Protein AF-A0A9J5W6Y4-F1 (afdb_monomer_lite)

Secondary structure (DSSP, 8-state):
-HHHHHHHHH--S-EEEEEES--HHHHHHHHHHHHHTTSS-SS-GGG--EEEEEE-TTS-GGGSTHHHHHTTPPP-GGG--TTHHHHHHHHHTTS---SS-----------GGG-TTSHHHHHHHTT-SEE--B-HHHHHTT-SS-B-TTT-EEGGGSHHHHHHHTTS----TTHHHHHHHHHHHHTTTTTTS-TT-------SEEEEE-SS-EEEE-TTPPPEEEEEEEEEEEEEETTEEEEEEEEEEEEEEETTEEEEEES-EEETTS--HHHHHHHHHHHHHHHHH--SHHHHHHHHHTT-

Structure (mmCIF, N/CA/C/O backbone):
data_AF-A0A9J5W6Y4-F1
#
_entry.id   AF-A0A9J5W6Y4-F1
#
loop_
_atom_site.group_PDB
_atom_site.id
_atom_site.type_symbol
_atom_site.label_atom_id
_atom_site.label_alt_id
_atom_site.label_comp_id
_atom_site.label_asym_id
_atom_site.label_entity_id
_atom_site.label_seq_id
_atom_site.pdbx_PDB_ins_code
_atom_site.Cartn_x
_atom_site.Cartn_y
_atom_site.Cartn_z
_atom_site.occupancy
_atom_site.B_iso_or_equiv
_atom_site.auth_seq_id
_atom_site.auth_comp_id
_atom_site.auth_asym_id
_atom_site.auth_atom_id
_atom_site.pdbx_PDB_model_num
ATOM 1 N N . MET A 1 1 ? -4.297 -2.097 -4.780 1.00 51.00 1 MET A N 1
ATOM 2 C CA . MET A 1 1 ? -5.223 -1.255 -5.574 1.00 51.00 1 MET A CA 1
ATOM 3 C C . MET A 1 1 ? -5.698 -0.013 -4.836 1.00 51.00 1 MET A C 1
ATOM 5 O O . MET A 1 1 ? -5.737 1.055 -5.437 1.00 51.00 1 MET A O 1
ATOM 9 N N . GLU A 1 2 ? -5.986 -0.107 -3.536 1.00 58.25 2 GLU A N 1
ATOM 10 C CA . GLU A 1 2 ? -6.520 0.998 -2.725 1.00 58.25 2 GLU A CA 1
ATOM 11 C C . GLU A 1 2 ? -5.719 2.312 -2.819 1.00 58.25 2 GLU A C 1
ATOM 13 O O . GLU A 1 2 ? -6.293 3.381 -3.025 1.00 58.25 2 GLU A O 1
ATOM 18 N N . LEU A 1 3 ? -4.385 2.237 -2.760 1.00 62.34 3 LEU A N 1
ATOM 19 C CA . LEU A 1 3 ? -3.524 3.418 -2.840 1.00 62.34 3 LEU A CA 1
ATOM 20 C C . LEU A 1 3 ? -3.623 4.131 -4.202 1.00 62.34 3 LEU A C 1
ATOM 22 O O . LEU A 1 3 ? -3.679 5.357 -4.253 1.00 62.34 3 LEU A O 1
ATOM 26 N N . ILE A 1 4 ? -3.705 3.370 -5.299 1.00 60.94 4 ILE A N 1
ATOM 27 C CA . ILE A 1 4 ? -3.854 3.921 -6.654 1.00 60.94 4 ILE A CA 1
ATOM 28 C C . ILE A 1 4 ? -5.206 4.620 -6.773 1.00 60.94 4 ILE A C 1
ATOM 30 O O . ILE A 1 4 ? -5.270 5.743 -7.256 1.00 60.94 4 ILE A O 1
ATOM 34 N N . ASN A 1 5 ? -6.275 4.001 -6.271 1.00 57.88 5 ASN A N 1
ATOM 35 C CA . ASN A 1 5 ? -7.611 4.587 -6.277 1.00 57.88 5 ASN A CA 1
ATOM 36 C C . ASN A 1 5 ? -7.662 5.909 -5.486 1.00 57.88 5 ASN A C 1
ATOM 38 O O . ASN A 1 5 ? -8.173 6.913 -5.984 1.00 57.88 5 ASN A O 1
ATOM 42 N N . ASN A 1 6 ? -7.079 5.935 -4.285 1.00 61.38 6 ASN A N 1
ATOM 43 C CA . ASN A 1 6 ? -7.071 7.119 -3.426 1.00 61.38 6 ASN A CA 1
ATOM 44 C C . ASN A 1 6 ? -6.219 8.253 -4.016 1.00 61.38 6 ASN A C 1
ATOM 46 O O . ASN A 1 6 ? -6.661 9.402 -4.043 1.00 61.38 6 ASN A O 1
ATOM 50 N N . ILE A 1 7 ? -5.031 7.942 -4.544 1.00 63.56 7 ILE A N 1
ATOM 51 C CA . ILE A 1 7 ? -4.124 8.947 -5.112 1.00 63.56 7 ILE A CA 1
ATOM 52 C C . ILE A 1 7 ? -4.628 9.439 -6.473 1.00 63.56 7 ILE A C 1
ATOM 54 O O . ILE A 1 7 ? -4.709 10.648 -6.680 1.00 63.56 7 ILE A O 1
ATOM 58 N N . ALA A 1 8 ? -5.026 8.544 -7.382 1.00 59.31 8 ALA A N 1
ATOM 59 C CA . ALA A 1 8 ? -5.461 8.915 -8.731 1.00 59.31 8 ALA A CA 1
ATOM 60 C C . ALA A 1 8 ? -6.784 9.701 -8.743 1.00 59.31 8 ALA A C 1
ATOM 62 O O . ALA A 1 8 ? -7.011 10.516 -9.639 1.00 59.31 8 ALA A O 1
ATOM 63 N N . LYS A 1 9 ? -7.661 9.491 -7.747 1.00 60.19 9 LYS A N 1
ATOM 64 C CA . LYS A 1 9 ? -8.892 10.284 -7.591 1.00 60.19 9 LYS A CA 1
ATOM 65 C C . LYS A 1 9 ? -8.650 11.626 -6.903 1.00 60.19 9 LYS A C 1
ATOM 67 O O . LYS A 1 9 ? -9.269 12.614 -7.295 1.00 60.19 9 LYS A O 1
ATOM 72 N N . ALA A 1 10 ? -7.775 11.680 -5.896 1.00 61.22 10 ALA A N 1
ATOM 73 C CA . ALA A 1 10 ? -7.540 12.899 -5.119 1.00 61.22 10 ALA A CA 1
ATOM 74 C C . ALA A 1 10 ? -6.560 13.875 -5.792 1.00 61.22 10 ALA A C 1
ATOM 76 O O . ALA A 1 10 ? -6.719 15.092 -5.673 1.00 61.22 10 ALA A O 1
ATOM 77 N N . HIS A 1 11 ? -5.558 13.368 -6.513 1.00 65.00 11 HIS A N 1
ATOM 78 C CA . HIS A 1 11 ? -4.524 14.189 -7.134 1.00 65.00 11 HIS A CA 1
ATOM 79 C C . HIS A 1 11 ? -4.811 14.447 -8.618 1.00 65.00 11 HIS A C 1
ATOM 81 O O . HIS A 1 11 ? -5.217 13.569 -9.370 1.00 65.00 11 HIS A O 1
ATOM 87 N N . ARG A 1 12 ? -4.558 15.684 -9.066 1.00 64.25 12 ARG A N 1
ATOM 88 C CA . ARG A 1 12 ? -4.726 16.116 -10.470 1.00 64.25 12 ARG A CA 1
ATOM 89 C C . ARG A 1 12 ? -3.562 15.708 -11.392 1.00 64.25 12 ARG A C 1
ATOM 91 O O . ARG A 1 12 ? -3.481 16.209 -12.508 1.00 64.25 12 ARG A O 1
ATOM 98 N N . GLY A 1 13 ? -2.647 14.865 -10.914 1.00 74.38 13 GLY A N 1
ATOM 99 C CA . GLY A 1 13 ? -1.475 14.418 -11.669 1.00 74.38 13 GLY A CA 1
ATOM 100 C C . GLY A 1 13 ? -1.785 13.282 -12.645 1.00 74.38 13 GLY A C 1
ATOM 101 O O . GLY A 1 13 ? -2.845 12.660 -12.583 1.00 74.38 13 GLY A O 1
ATOM 102 N N . LEU A 1 14 ? -0.829 13.005 -13.531 1.00 82.06 14 LEU A N 1
ATOM 103 C CA . LEU A 1 14 ? -0.805 11.782 -14.332 1.00 82.06 14 LEU A CA 1
ATOM 104 C C . LEU A 1 14 ? -0.128 10.668 -13.530 1.00 82.06 14 LEU A C 1
ATOM 106 O O . LEU A 1 14 ? 0.820 10.918 -12.789 1.00 82.06 14 LEU A O 1
ATOM 110 N N . SER A 1 15 ? -0.613 9.444 -13.692 1.00 84.06 15 SER A N 1
ATOM 111 C CA . SER A 1 15 ? -0.067 8.250 -13.051 1.00 84.06 15 SER A CA 1
ATOM 112 C C . SER A 1 15 ? 0.562 7.334 -14.096 1.00 84.06 15 SER A C 1
ATOM 114 O O . SER A 1 15 ? 0.041 7.185 -15.203 1.00 84.06 15 SER A O 1
ATOM 116 N N . VAL A 1 16 ? 1.670 6.692 -13.739 1.00 87.31 16 VAL A N 1
ATOM 117 C CA . VAL A 1 16 ? 2.285 5.627 -14.538 1.00 87.31 16 VAL A CA 1
ATOM 118 C C . VAL A 1 16 ? 2.380 4.391 -13.661 1.00 87.31 16 VAL A C 1
ATOM 120 O O . VAL A 1 16 ? 2.940 4.454 -12.569 1.00 87.31 16 VAL A O 1
ATOM 123 N N . PHE A 1 17 ? 1.834 3.276 -14.134 1.00 86.88 17 PHE A N 1
ATOM 124 C CA . PHE A 1 17 ? 1.960 1.981 -13.480 1.00 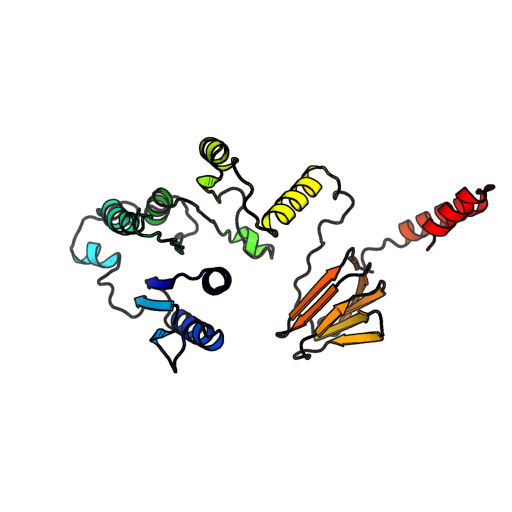86.88 17 PHE A CA 1
ATOM 125 C C . PHE A 1 17 ? 2.899 1.101 -14.299 1.00 86.88 17 PHE A C 1
ATOM 127 O O . PHE A 1 17 ? 2.599 0.764 -15.445 1.00 86.88 17 PHE A O 1
ATOM 134 N N . GLY A 1 18 ? 4.050 0.775 -13.718 1.00 85.19 18 GLY A N 1
ATOM 135 C CA . GLY A 1 18 ? 5.027 -0.136 -14.300 1.00 85.19 18 GLY A CA 1
ATOM 136 C C . GLY A 1 18 ? 4.943 -1.491 -13.615 1.00 85.19 18 GLY A C 1
ATOM 137 O O . GLY A 1 18 ? 5.273 -1.598 -12.439 1.00 85.19 18 GLY A O 1
ATOM 138 N N . GLU A 1 19 ? 4.527 -2.516 -14.345 1.00 82.81 19 GLU A N 1
ATOM 139 C CA . GLU A 1 19 ? 4.492 -3.888 -13.851 1.00 82.81 19 GLU A CA 1
ATOM 140 C C . GLU A 1 19 ? 5.723 -4.625 -14.371 1.00 82.81 19 GLU A C 1
ATOM 142 O O . GLU A 1 19 ? 5.881 -4.796 -15.581 1.00 82.81 19 GLU A O 1
ATOM 147 N N . VAL A 1 20 ? 6.616 -5.036 -13.474 1.00 83.38 20 VAL A N 1
ATOM 148 C CA . VAL A 1 20 ? 7.882 -5.670 -13.853 1.00 83.38 20 VAL A CA 1
ATOM 149 C C . VAL A 1 20 ? 7.961 -7.040 -13.214 1.00 83.38 20 VAL A C 1
ATOM 151 O O . VAL A 1 20 ? 8.265 -7.184 -12.038 1.00 83.38 20 VAL A O 1
ATOM 154 N N . GLY A 1 21 ? 7.745 -8.065 -14.024 1.00 78.38 21 GLY A N 1
ATOM 155 C CA . GLY A 1 21 ? 7.889 -9.443 -13.600 1.00 78.38 21 GLY A CA 1
ATOM 156 C C . GLY A 1 21 ? 6.728 -10.023 -12.825 1.00 78.38 21 GLY A C 1
ATOM 157 O O . GLY A 1 21 ? 6.935 -11.058 -12.203 1.00 78.38 21 GLY A O 1
ATOM 158 N N . GLU A 1 22 ? 5.545 -9.433 -12.940 1.00 84.12 22 GLU A N 1
ATOM 159 C CA . GLU A 1 22 ? 4.319 -9.942 -12.328 1.00 84.12 22 GLU A CA 1
ATOM 160 C C . GLU A 1 22 ? 3.512 -10.832 -13.291 1.00 84.12 22 GLU A C 1
ATOM 162 O O . GLU A 1 22 ? 3.933 -11.141 -14.417 1.00 84.12 22 GLU A O 1
ATOM 167 N N . ARG A 1 23 ? 2.365 -11.320 -12.802 1.00 85.38 23 ARG A N 1
ATOM 168 C CA . ARG A 1 23 ? 1.482 -12.224 -13.543 1.00 85.38 23 ARG A CA 1
ATOM 169 C C . ARG A 1 23 ? 0.610 -11.457 -14.531 1.00 85.38 23 ARG A C 1
ATOM 171 O O . ARG A 1 23 ? -0.168 -10.597 -14.142 1.00 85.38 23 ARG A O 1
ATOM 178 N N . THR A 1 24 ? 0.534 -11.959 -15.763 1.00 86.56 24 THR A N 1
ATOM 179 C CA . THR A 1 24 ? -0.303 -11.367 -16.825 1.00 86.56 24 THR A CA 1
ATOM 180 C C . THR A 1 24 ? -1.781 -11.272 -16.454 1.00 86.56 24 THR A C 1
ATOM 182 O O . THR A 1 24 ? -2.474 -10.358 -16.895 1.00 86.56 24 THR A O 1
ATOM 185 N N . ARG A 1 25 ? -2.271 -12.198 -15.620 1.00 88.88 25 ARG A N 1
ATOM 186 C CA . ARG A 1 25 ? -3.635 -12.139 -15.088 1.00 88.88 25 ARG A CA 1
ATOM 187 C C . ARG A 1 25 ? -3.845 -10.906 -14.204 1.00 88.88 25 ARG A C 1
ATOM 189 O O . ARG A 1 25 ? -4.847 -10.229 -14.372 1.00 88.88 25 ARG A O 1
ATOM 196 N N . GLU A 1 26 ? -2.904 -10.601 -13.314 1.00 83.50 26 GLU A N 1
ATOM 197 C CA . GLU A 1 26 ? -3.002 -9.460 -12.393 1.00 83.50 26 GLU A CA 1
ATOM 198 C C . GLU A 1 26 ? -2.970 -8.133 -13.161 1.00 83.50 26 GLU A C 1
ATOM 200 O O . GLU A 1 26 ? -3.808 -7.265 -12.911 1.00 83.50 26 GLU A O 1
ATOM 205 N N . GLY A 1 27 ? -2.108 -8.021 -14.178 1.00 84.44 27 GLY A N 1
ATOM 206 C CA . GLY A 1 27 ? -2.121 -6.879 -15.092 1.00 84.44 27 GLY A CA 1
ATOM 207 C C . GLY A 1 27 ? -3.454 -6.721 -15.832 1.00 84.44 27 GLY A C 1
ATOM 208 O O . GLY A 1 27 ? -3.992 -5.616 -15.919 1.00 84.44 27 GLY A O 1
ATOM 209 N N . ASN A 1 28 ? -4.051 -7.814 -16.317 1.00 86.69 28 ASN A N 1
ATOM 210 C CA . ASN A 1 28 ? -5.368 -7.757 -16.958 1.00 86.69 28 ASN A CA 1
ATOM 211 C C . ASN A 1 28 ? -6.482 -7.330 -15.987 1.00 86.69 28 ASN A C 1
ATOM 213 O O . ASN A 1 28 ? -7.317 -6.500 -16.352 1.00 86.69 28 ASN A O 1
ATOM 217 N N . ASP A 1 29 ? -6.493 -7.876 -14.772 1.00 85.69 29 ASP A N 1
ATOM 218 C CA . ASP A 1 29 ? -7.492 -7.552 -13.749 1.00 85.69 29 ASP A CA 1
ATOM 219 C C . ASP A 1 29 ? -7.415 -6.055 -13.389 1.00 85.69 29 ASP A C 1
ATOM 221 O O . ASP A 1 29 ? -8.429 -5.353 -13.412 1.00 85.69 29 ASP A O 1
ATOM 225 N N . LEU A 1 30 ? -6.196 -5.528 -13.214 1.00 83.94 30 LEU A N 1
ATOM 226 C CA . LEU A 1 30 ? -5.938 -4.099 -13.023 1.00 83.94 30 LEU A CA 1
ATOM 227 C C . LEU A 1 30 ? -6.471 -3.248 -14.182 1.00 83.94 30 LEU A C 1
ATOM 229 O O . LEU A 1 30 ? -7.095 -2.210 -13.965 1.00 83.94 30 LEU A O 1
ATOM 233 N N . TYR A 1 31 ? -6.220 -3.657 -15.427 1.00 85.69 31 TYR A N 1
ATOM 234 C CA . TYR A 1 31 ? -6.690 -2.915 -16.595 1.00 85.69 31 TYR A CA 1
ATOM 235 C C . TYR A 1 31 ? -8.221 -2.823 -16.642 1.00 85.69 31 TYR A C 1
ATOM 237 O O . TYR A 1 31 ? -8.767 -1.774 -16.998 1.00 85.69 31 TYR A O 1
ATOM 245 N N . MET A 1 32 ? -8.921 -3.902 -16.284 1.00 85.06 32 MET A N 1
ATOM 246 C CA . MET A 1 32 ? -10.384 -3.904 -16.235 1.00 85.06 32 MET A CA 1
ATOM 247 C C . MET A 1 32 ? -10.909 -3.000 -15.117 1.00 85.06 32 MET A C 1
ATOM 249 O O . MET A 1 32 ? -11.747 -2.143 -15.397 1.00 85.06 32 MET A O 1
ATOM 253 N N . GLU A 1 33 ? -10.344 -3.088 -13.912 1.00 79.50 33 GLU A N 1
ATOM 254 C CA . GLU A 1 33 ? -10.705 -2.226 -12.777 1.00 79.50 33 GLU A CA 1
ATOM 255 C C . GLU A 1 33 ? -10.497 -0.734 -13.102 1.00 79.50 33 GLU A C 1
ATOM 257 O O . GLU A 1 33 ? -11.339 0.121 -12.810 1.00 79.50 33 GLU A O 1
ATOM 262 N N . MET A 1 34 ? -9.399 -0.395 -13.783 1.00 81.94 34 MET A N 1
ATOM 263 C CA . MET A 1 34 ? -9.084 0.987 -14.168 1.00 81.94 34 MET A CA 1
ATOM 264 C C . MET A 1 34 ? -10.012 1.539 -15.256 1.00 81.94 34 MET A C 1
ATOM 266 O O . MET A 1 34 ? -10.235 2.751 -15.329 1.00 81.94 34 MET A O 1
ATOM 270 N N . LYS A 1 35 ? -10.588 0.669 -16.090 1.00 81.38 35 LYS A N 1
ATOM 271 C CA . LYS A 1 35 ? -11.645 1.065 -17.028 1.00 81.38 35 LYS A CA 1
ATOM 272 C C . LYS A 1 35 ? -12.979 1.269 -16.326 1.00 81.38 35 LYS A C 1
ATOM 274 O O . LYS A 1 35 ? -13.652 2.255 -16.600 1.00 81.38 35 LYS A O 1
ATOM 279 N N . GLU A 1 36 ? -13.367 0.347 -15.448 1.00 78.38 36 GLU A N 1
ATOM 280 C CA . GLU A 1 36 ? -14.632 0.430 -14.706 1.00 78.38 36 GLU A CA 1
ATOM 281 C C . GLU A 1 36 ? -14.670 1.659 -13.794 1.00 78.38 36 GLU A C 1
ATOM 283 O O . GLU A 1 36 ? -15.690 2.334 -13.683 1.00 78.38 36 GLU A O 1
ATOM 288 N N . SER A 1 37 ? -13.525 2.015 -13.210 1.00 72.69 37 SER A N 1
ATOM 289 C CA . SER A 1 37 ? -13.360 3.227 -12.403 1.00 72.69 37 SER A CA 1
ATOM 290 C C . SER A 1 37 ? -13.185 4.518 -13.218 1.00 72.69 37 SER A C 1
ATOM 292 O O . SER A 1 37 ? -13.034 5.587 -12.622 1.00 72.69 37 SER A O 1
ATOM 294 N N . VAL A 1 38 ? -13.224 4.444 -14.558 1.00 75.69 38 VAL A N 1
ATOM 295 C CA . VAL A 1 38 ? -13.097 5.580 -15.497 1.00 75.69 38 VAL A CA 1
ATOM 296 C C . VAL A 1 38 ? -11.753 6.321 -15.370 1.00 75.69 38 VAL A C 1
ATOM 298 O O . VAL A 1 38 ? -11.585 7.450 -15.825 1.00 75.69 38 VAL A O 1
ATOM 301 N N . VAL A 1 39 ? -10.740 5.681 -14.780 1.00 77.62 39 VAL A N 1
ATOM 302 C CA . VAL A 1 39 ? -9.366 6.208 -14.752 1.00 77.62 39 VAL A CA 1
ATOM 303 C C . VAL A 1 39 ? -8.735 6.113 -16.148 1.00 77.62 39 VAL A C 1
ATOM 305 O O . VAL A 1 39 ? -7.984 7.005 -16.561 1.00 77.62 39 VAL A O 1
ATOM 308 N N . ILE A 1 40 ? -9.082 5.055 -16.890 1.00 81.75 40 ILE A N 1
ATOM 309 C CA . ILE A 1 40 ? -8.774 4.874 -18.312 1.00 81.75 40 ILE A CA 1
ATOM 310 C C . ILE A 1 40 ? -10.062 5.068 -19.116 1.00 81.75 40 ILE A C 1
ATOM 312 O O . ILE A 1 40 ? -10.960 4.225 -19.084 1.00 81.75 40 ILE A O 1
ATOM 316 N N . ASN A 1 41 ? -10.132 6.159 -19.878 1.00 82.88 41 ASN A N 1
ATOM 317 C CA . ASN A 1 41 ? -11.259 6.460 -20.754 1.00 82.88 41 ASN A CA 1
ATOM 318 C C . ASN A 1 41 ? -10.978 5.925 -22.171 1.00 82.88 41 ASN A C 1
ATOM 320 O O . ASN A 1 41 ? -10.101 6.417 -22.881 1.00 82.88 41 ASN A O 1
ATOM 324 N N . LYS A 1 42 ? -11.729 4.895 -22.586 1.00 79.38 42 LYS A N 1
ATOM 325 C CA . LYS A 1 42 ? -11.598 4.281 -23.919 1.00 79.38 42 LYS A CA 1
ATOM 326 C C . LYS A 1 42 ? -12.152 5.141 -25.050 1.00 79.38 42 LYS A C 1
ATOM 328 O O . LYS A 1 42 ? -11.682 5.013 -26.176 1.00 79.38 42 LYS A O 1
ATOM 333 N N . GLU A 1 43 ? -13.156 5.960 -24.763 1.00 82.38 43 GLU A N 1
ATOM 334 C CA . GLU A 1 43 ? -13.802 6.819 -25.756 1.00 82.38 43 GLU A CA 1
ATOM 335 C C . GLU A 1 43 ? -12.957 8.069 -26.016 1.00 82.38 43 GLU A C 1
ATOM 337 O O . GLU A 1 43 ? -12.850 8.517 -27.156 1.00 82.38 43 GLU A O 1
ATOM 342 N N . ASN A 1 44 ? -12.284 8.575 -24.977 1.00 84.38 44 ASN A N 1
ATOM 343 C CA . ASN A 1 44 ? -11.336 9.676 -25.082 1.00 84.38 44 ASN A CA 1
ATOM 344 C C . ASN A 1 44 ? -10.019 9.370 -24.352 1.00 84.38 44 ASN A C 1
ATOM 346 O O . ASN A 1 44 ? -9.851 9.657 -23.166 1.00 84.38 44 ASN A O 1
ATOM 350 N N . ILE A 1 45 ? -9.044 8.832 -25.089 1.00 82.12 45 ILE A N 1
ATOM 351 C CA . ILE A 1 45 ? -7.728 8.469 -24.539 1.00 82.12 45 ILE A CA 1
ATOM 352 C C . ILE A 1 45 ? -7.006 9.692 -23.951 1.00 82.12 45 ILE A C 1
ATOM 354 O O . ILE A 1 45 ? -6.297 9.551 -22.959 1.00 82.12 45 ILE A O 1
ATOM 358 N N . ALA A 1 46 ? -7.219 10.894 -24.499 1.00 81.19 46 ALA A N 1
ATOM 359 C CA . ALA A 1 46 ? -6.568 12.117 -24.021 1.00 81.19 46 ALA A CA 1
ATOM 360 C C . ALA A 1 46 ? -7.013 12.535 -22.608 1.00 81.19 46 ALA A C 1
ATOM 362 O O . ALA A 1 46 ? -6.300 13.275 -21.934 1.00 81.19 46 ALA A O 1
ATOM 363 N N . GLU A 1 47 ? -8.168 12.053 -22.147 1.00 82.88 47 GLU A N 1
ATOM 364 C CA . GLU A 1 47 ? -8.663 12.282 -20.785 1.00 82.88 47 GLU A CA 1
ATOM 365 C C . GLU A 1 47 ? -8.207 11.208 -19.790 1.00 82.88 47 GLU A C 1
ATOM 367 O O . GLU A 1 47 ? -8.445 11.339 -18.587 1.00 82.88 47 GLU A O 1
ATOM 372 N N . SER A 1 48 ? -7.544 10.150 -20.266 1.00 83.25 48 SER A N 1
ATOM 373 C CA . SER A 1 48 ? -7.028 9.095 -19.395 1.00 83.25 48 SER A CA 1
ATOM 374 C C . SER A 1 48 ? -5.908 9.631 -18.512 1.00 83.25 48 SER A C 1
ATOM 376 O O . SER A 1 48 ? -4.987 10.302 -18.975 1.00 83.25 48 SER A O 1
ATOM 378 N N . LYS A 1 49 ? -5.963 9.295 -17.222 1.00 81.69 49 LYS A N 1
ATOM 379 C CA . LYS A 1 49 ? -4.989 9.775 -16.227 1.00 81.69 49 LYS A CA 1
ATOM 380 C C . LYS A 1 49 ? -3.893 8.765 -15.907 1.00 81.69 49 LYS A C 1
ATOM 382 O O . LYS A 1 49 ? -3.027 9.056 -15.086 1.00 81.69 49 LYS A O 1
ATOM 387 N N . LEU A 1 50 ? -3.939 7.587 -16.524 1.00 83.06 50 LEU A N 1
ATOM 388 C CA . LEU A 1 50 ? -3.062 6.464 -16.222 1.00 83.06 50 LEU A CA 1
ATOM 389 C C . LEU A 1 50 ? -2.430 5.906 -17.496 1.00 83.06 50 LEU A C 1
ATOM 391 O O . LEU A 1 50 ? -3.135 5.577 -18.449 1.00 83.06 50 LEU A O 1
ATOM 395 N N . ALA A 1 51 ? -1.110 5.745 -17.474 1.00 86.00 51 ALA A N 1
ATOM 396 C CA . ALA A 1 51 ? -0.373 4.940 -18.440 1.00 86.00 51 ALA A CA 1
ATOM 397 C C . ALA A 1 51 ? 0.054 3.616 -17.792 1.00 86.00 51 ALA A C 1
ATOM 399 O O . ALA A 1 51 ? 0.570 3.609 -16.674 1.00 86.00 51 ALA A O 1
ATOM 400 N N . LEU A 1 52 ? -0.148 2.505 -18.499 1.00 87.50 52 LEU A N 1
ATOM 401 C CA . LEU A 1 52 ? 0.231 1.161 -18.059 1.00 87.50 52 LEU A CA 1
ATOM 402 C C . LEU A 1 52 ? 1.423 0.682 -18.893 1.00 87.50 52 LEU A C 1
ATOM 404 O O . LEU A 1 52 ? 1.369 0.716 -20.123 1.00 87.50 52 LEU A O 1
ATOM 408 N N . VAL A 1 53 ? 2.488 0.243 -18.230 1.00 88.62 53 VAL A N 1
ATOM 409 C CA . VAL A 1 53 ? 3.686 -0.327 -18.854 1.00 88.62 53 VAL A CA 1
ATOM 410 C C . VAL A 1 53 ? 3.884 -1.723 -18.281 1.00 88.62 53 VAL A C 1
ATOM 412 O O . VAL A 1 53 ? 4.175 -1.871 -17.098 1.00 88.62 53 VAL A O 1
ATOM 415 N N . TYR A 1 54 ? 3.711 -2.745 -19.115 1.00 86.00 54 TYR A N 1
ATOM 416 C CA . TYR A 1 54 ? 3.791 -4.143 -18.705 1.00 86.00 54 TYR A CA 1
ATOM 417 C C . TYR A 1 54 ? 5.089 -4.784 -19.196 1.00 86.00 54 TYR A C 1
ATOM 419 O O . TYR A 1 54 ? 5.418 -4.673 -20.372 1.00 86.00 54 TYR A O 1
ATOM 427 N N . GLY A 1 55 ? 5.800 -5.442 -18.282 1.00 83.38 55 GLY A N 1
ATOM 428 C CA . GLY A 1 55 ? 6.937 -6.322 -18.537 1.00 83.38 55 GLY A CA 1
ATOM 429 C C . GLY A 1 55 ? 6.706 -7.655 -17.832 1.00 83.38 55 GLY A C 1
ATOM 430 O O . GLY A 1 55 ? 7.147 -7.864 -16.703 1.00 83.38 55 GLY A O 1
ATOM 431 N N . GLN A 1 56 ? 5.944 -8.541 -18.460 1.00 82.25 56 GLN A N 1
ATOM 432 C CA . GLN A 1 56 ? 5.294 -9.682 -17.804 1.00 82.25 56 GLN A CA 1
ATOM 433 C C . GLN A 1 56 ? 6.227 -10.887 -17.594 1.00 82.25 56 GLN A C 1
ATOM 435 O O . GLN A 1 56 ? 7.277 -11.001 -18.227 1.00 82.25 56 GLN A O 1
ATOM 440 N N . MET A 1 57 ? 5.874 -11.821 -16.696 1.00 81.25 57 MET A N 1
ATOM 441 C CA . MET A 1 57 ? 6.656 -13.058 -16.465 1.00 81.25 57 MET A CA 1
ATOM 442 C C . MET A 1 57 ? 6.899 -13.902 -17.728 1.00 81.25 57 MET A C 1
ATOM 444 O O . MET A 1 57 ? 7.892 -14.620 -17.792 1.00 81.25 57 MET A O 1
ATOM 448 N N . ASN A 1 58 ? 6.007 -13.835 -18.718 1.00 81.94 58 ASN A N 1
ATOM 449 C CA . ASN A 1 58 ? 6.130 -14.562 -19.984 1.00 81.94 58 ASN A CA 1
ATOM 450 C C . ASN A 1 58 ? 7.082 -13.892 -20.994 1.00 81.94 58 ASN A C 1
ATOM 452 O O . ASN A 1 58 ? 7.351 -14.474 -22.045 1.00 81.94 58 ASN A O 1
ATOM 456 N N . GLU A 1 59 ? 7.587 -12.692 -20.704 1.00 79.31 59 GLU A N 1
ATOM 457 C CA . GLU A 1 59 ? 8.571 -12.014 -21.544 1.00 79.31 59 GLU A CA 1
ATOM 458 C C . GLU A 1 59 ? 9.988 -12.545 -21.280 1.00 79.31 59 GLU A C 1
ATOM 460 O O . GLU A 1 59 ? 10.341 -12.843 -20.132 1.00 79.31 59 GLU A O 1
ATOM 465 N N . PRO A 1 60 ? 10.831 -12.654 -22.327 1.00 68.50 60 PRO A N 1
ATOM 466 C CA . PRO A 1 60 ? 12.181 -13.180 -22.191 1.00 68.50 60 PRO A CA 1
ATOM 467 C C . PRO A 1 60 ? 12.988 -12.358 -21.187 1.00 68.50 60 PRO A C 1
ATOM 469 O O . PRO A 1 60 ? 12.874 -11.133 -21.110 1.00 68.50 60 PRO A O 1
ATOM 472 N N . SER A 1 61 ? 13.858 -13.034 -20.440 1.00 61.50 61 SER A N 1
ATOM 473 C CA . SER A 1 61 ? 14.582 -12.493 -19.289 1.00 61.50 61 SER A CA 1
ATOM 474 C C . SER A 1 61 ? 15.625 -11.416 -19.610 1.00 61.50 61 SER A C 1
ATOM 476 O O . SER A 1 61 ? 16.439 -11.098 -18.752 1.00 61.50 61 SER A O 1
ATOM 478 N N . GLY A 1 62 ? 15.575 -10.779 -20.787 1.00 53.47 62 GLY A N 1
ATOM 479 C CA . GLY A 1 62 ? 16.490 -9.724 -21.241 1.00 53.47 62 GLY A CA 1
ATOM 480 C C . GLY A 1 62 ? 16.626 -8.518 -20.297 1.00 53.47 62 GLY A C 1
ATOM 481 O O . GLY A 1 62 ? 17.608 -7.787 -20.390 1.00 53.47 62 GLY A O 1
ATOM 482 N N . ALA A 1 63 ? 15.700 -8.339 -19.351 1.00 53.44 63 ALA A N 1
ATOM 483 C CA . ALA A 1 63 ? 15.758 -7.323 -18.295 1.00 53.44 63 ALA A CA 1
ATOM 484 C C . ALA A 1 63 ? 16.097 -7.879 -16.895 1.00 53.44 63 ALA A C 1
ATOM 486 O O . ALA A 1 63 ? 16.229 -7.119 -15.936 1.00 53.44 63 ALA A O 1
ATOM 487 N N . ARG A 1 64 ? 16.222 -9.201 -16.750 1.00 61.38 64 ARG A N 1
ATOM 488 C CA . ARG A 1 64 ? 16.247 -9.890 -15.459 1.00 61.38 64 ARG A CA 1
ATOM 489 C C . ARG A 1 64 ? 17.646 -10.357 -15.089 1.00 61.38 64 ARG A C 1
ATOM 491 O O . ARG A 1 64 ? 18.575 -10.424 -15.894 1.00 61.38 64 ARG A O 1
ATOM 498 N N . PHE A 1 65 ? 17.744 -10.696 -13.814 1.00 61.72 65 PHE A N 1
ATOM 499 C CA . PHE A 1 65 ? 18.874 -11.297 -13.127 1.00 61.72 65 PHE A CA 1
ATOM 500 C C . PHE A 1 65 ? 19.723 -12.271 -13.977 1.00 61.72 65 PHE A C 1
ATOM 502 O O . PHE A 1 65 ? 20.956 -12.233 -13.977 1.00 61.72 65 PHE A O 1
ATOM 509 N N . GLU A 1 66 ? 19.034 -13.082 -14.771 1.00 65.25 66 GLU A N 1
ATOM 510 C CA . GLU A 1 66 ? 19.554 -14.174 -15.592 1.00 65.25 66 GLU A CA 1
ATOM 511 C C . GLU A 1 66 ? 20.551 -13.739 -16.676 1.00 65.25 66 GLU A C 1
ATOM 513 O O . GLU A 1 66 ? 21.471 -14.492 -16.996 1.00 65.25 66 GLU A O 1
ATOM 518 N N . VAL A 1 67 ? 20.461 -12.506 -17.193 1.00 76.25 67 VAL A N 1
ATOM 519 C CA . VAL A 1 67 ? 21.386 -12.020 -18.236 1.00 76.25 67 VAL A CA 1
ATOM 520 C C . VAL A 1 67 ? 22.827 -11.986 -17.731 1.00 76.25 67 VAL A C 1
ATOM 522 O O . VAL A 1 67 ? 23.757 -12.285 -18.474 1.00 76.25 67 VAL A O 1
ATOM 525 N N . SER A 1 68 ? 23.040 -11.648 -16.456 1.00 76.69 68 SER A N 1
ATOM 526 C CA . SER A 1 68 ? 24.391 -11.601 -15.888 1.00 76.69 68 SER A CA 1
ATOM 527 C C . SER A 1 68 ? 25.042 -12.985 -15.852 1.00 76.69 68 SER A C 1
ATOM 529 O O . SER A 1 68 ? 26.236 -13.099 -16.129 1.00 76.69 68 SER A O 1
ATOM 531 N N . ALA A 1 69 ? 24.257 -14.019 -15.540 1.00 77.25 69 ALA A N 1
ATOM 532 C CA . ALA A 1 69 ? 24.718 -15.402 -15.523 1.00 77.25 69 ALA A CA 1
ATOM 533 C C . ALA A 1 69 ? 25.014 -15.907 -16.944 1.00 77.25 69 ALA A C 1
ATOM 535 O O . ALA A 1 69 ? 26.068 -16.495 -17.176 1.00 77.25 69 ALA A O 1
ATOM 536 N N . LEU A 1 70 ? 24.144 -15.599 -17.914 1.00 80.25 70 LEU A N 1
ATOM 537 C CA . LEU A 1 70 ? 24.349 -15.954 -19.326 1.00 80.25 70 LEU A CA 1
ATOM 538 C C . LEU A 1 70 ? 25.592 -15.291 -19.936 1.00 80.25 70 LEU A C 1
ATOM 540 O O . LEU A 1 70 ? 26.269 -15.888 -20.767 1.00 80.25 70 LEU A O 1
ATOM 544 N N . LEU A 1 71 ? 25.925 -14.074 -19.498 1.00 82.38 71 LEU A N 1
ATOM 545 C CA . LEU A 1 71 ? 27.140 -13.362 -19.907 1.00 82.38 71 LEU A CA 1
ATOM 546 C C . LEU A 1 71 ? 28.418 -13.879 -19.220 1.00 82.38 71 LEU A C 1
ATOM 548 O O . LEU A 1 71 ? 29.482 -13.291 -19.409 1.00 82.38 71 LEU A O 1
ATOM 552 N N . GLY A 1 72 ? 28.331 -14.933 -18.401 1.00 81.62 72 GLY A N 1
ATOM 553 C CA . GLY A 1 72 ? 29.481 -15.530 -17.720 1.00 81.62 72 GLY A CA 1
ATOM 554 C C . GLY A 1 72 ? 30.109 -14.628 -16.656 1.00 81.62 72 GLY A C 1
ATOM 555 O O . GLY A 1 72 ? 31.287 -14.783 -16.332 1.00 81.62 72 GLY A O 1
ATOM 556 N N . ARG A 1 73 ? 29.360 -13.654 -16.119 1.00 82.56 73 ARG A N 1
ATOM 557 C CA . ARG A 1 73 ? 29.865 -12.796 -15.040 1.00 82.56 73 ARG A CA 1
ATOM 558 C C . ARG A 1 73 ? 29.923 -13.590 -13.742 1.00 82.56 73 ARG A C 1
ATOM 560 O O . ARG A 1 73 ? 28.988 -14.317 -13.417 1.00 82.56 73 ARG A O 1
ATOM 567 N N . ILE A 1 74 ? 30.995 -13.391 -12.979 1.00 85.56 74 ILE A N 1
ATOM 568 C CA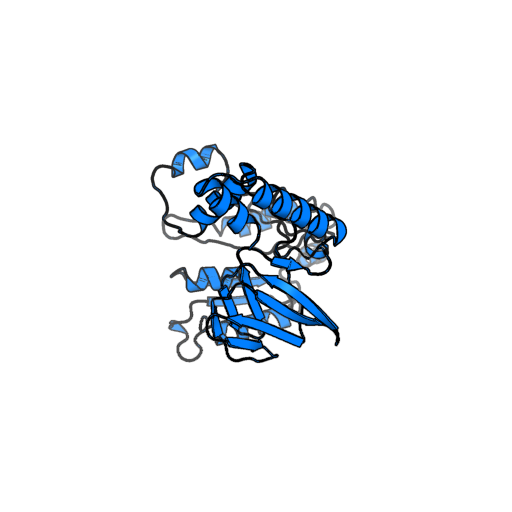 . ILE A 1 74 ? 31.147 -13.997 -11.654 1.00 85.56 74 ILE A CA 1
ATOM 569 C C . ILE A 1 74 ? 29.999 -13.497 -10.759 1.00 85.56 74 ILE A C 1
ATOM 571 O O . ILE A 1 74 ? 29.822 -12.277 -10.649 1.00 85.56 74 ILE A O 1
ATOM 575 N N . PRO A 1 75 ? 29.205 -14.400 -10.157 1.00 81.94 75 PRO A N 1
ATOM 576 C CA . PRO A 1 75 ? 28.114 -14.009 -9.280 1.00 81.94 75 PRO A CA 1
ATOM 577 C C . PRO A 1 75 ? 28.646 -13.397 -7.979 1.00 81.94 75 PRO A C 1
ATOM 579 O O . PRO A 1 75 ? 29.715 -13.746 -7.480 1.00 81.94 75 PRO A O 1
ATOM 582 N N . PHE A 1 76 ? 27.867 -12.473 -7.436 1.00 79.00 76 PHE A N 1
ATOM 583 C CA . PHE A 1 76 ? 28.027 -11.867 -6.123 1.00 79.00 76 PHE A CA 1
ATOM 584 C C . PHE A 1 76 ? 27.211 -12.648 -5.069 1.00 79.00 76 PHE A C 1
ATOM 586 O O . PHE A 1 76 ? 26.675 -13.720 -5.358 1.00 79.00 76 PHE A O 1
ATOM 593 N N . ALA A 1 77 ? 27.135 -12.132 -3.837 1.00 76.88 77 ALA A N 1
ATOM 594 C CA . ALA A 1 77 ? 26.403 -12.716 -2.712 1.00 76.88 77 ALA A CA 1
ATOM 595 C C . ALA A 1 77 ? 25.025 -13.267 -3.118 1.00 76.88 77 ALA A C 1
ATOM 597 O O . ALA A 1 77 ? 24.309 -12.635 -3.892 1.00 76.88 77 ALA A O 1
ATOM 598 N N . VAL A 1 78 ? 24.682 -14.455 -2.605 1.00 80.06 78 VAL A N 1
ATOM 599 C CA . VAL A 1 78 ? 23.397 -15.153 -2.845 1.00 80.06 78 VAL A CA 1
ATOM 600 C C . VAL A 1 78 ? 23.115 -15.412 -4.339 1.00 80.06 78 VAL A C 1
ATOM 602 O O . VAL A 1 78 ? 21.999 -15.692 -4.756 1.00 80.06 78 VAL A O 1
ATOM 605 N N . GLY A 1 79 ? 24.157 -15.361 -5.174 1.00 80.94 79 GLY A N 1
ATOM 606 C CA . GLY A 1 79 ? 24.052 -15.586 -6.606 1.00 80.94 79 GLY A CA 1
ATOM 607 C C . GLY A 1 79 ? 23.725 -14.334 -7.405 1.00 80.94 79 GLY A C 1
ATOM 608 O O . GLY A 1 79 ? 23.562 -14.491 -8.607 1.00 80.94 79 GLY A O 1
ATOM 609 N N . TYR A 1 80 ? 23.669 -13.136 -6.790 1.00 84.38 80 TYR A N 1
ATOM 610 C CA . TYR A 1 80 ? 23.306 -11.878 -7.453 1.00 84.38 80 TYR A CA 1
ATOM 611 C C . TYR A 1 80 ? 24.344 -11.385 -8.490 1.00 84.38 80 TYR A C 1
ATOM 613 O O . TYR A 1 80 ? 25.458 -11.880 -8.591 1.00 84.38 80 TYR A O 1
ATOM 621 N N . GLN A 1 81 ? 23.997 -10.387 -9.306 1.00 83.44 81 GLN A N 1
ATOM 622 C CA . GLN A 1 81 ? 24.858 -9.823 -10.337 1.00 83.44 81 GLN A CA 1
ATOM 623 C C . GLN A 1 81 ? 25.831 -8.865 -9.646 1.00 83.44 81 GLN A C 1
ATOM 625 O O . GLN A 1 81 ? 25.402 -8.091 -8.787 1.00 83.44 81 GLN A O 1
ATOM 630 N N . PRO A 1 82 ? 27.110 -8.818 -10.045 1.00 84.62 82 PRO A N 1
ATOM 631 C CA . PRO A 1 82 ? 28.084 -7.935 -9.401 1.00 84.62 82 PRO A CA 1
ATOM 632 C C . PRO A 1 82 ? 27.733 -6.450 -9.576 1.00 84.62 82 PRO A C 1
ATOM 634 O O . PRO A 1 82 ? 28.132 -5.610 -8.781 1.00 84.62 82 PRO A O 1
ATOM 637 N N . THR A 1 83 ? 26.936 -6.116 -10.596 1.00 86.38 83 THR A N 1
ATOM 638 C CA . THR A 1 83 ? 26.482 -4.748 -10.886 1.00 86.38 83 THR A CA 1
ATOM 639 C C . THR A 1 83 ? 25.128 -4.401 -10.256 1.00 86.38 83 THR A C 1
ATOM 641 O O . THR A 1 83 ? 24.484 -3.463 -10.721 1.00 86.38 83 THR A O 1
ATOM 644 N N . LEU A 1 84 ? 24.642 -5.170 -9.271 1.00 85.44 84 LEU A N 1
ATOM 645 C CA . LEU A 1 84 ? 23.303 -4.996 -8.689 1.00 85.44 84 LEU A CA 1
ATOM 646 C C . LEU A 1 84 ? 23.122 -3.585 -8.120 1.00 85.44 84 LEU A C 1
ATOM 648 O O . LEU A 1 84 ? 22.214 -2.876 -8.543 1.00 85.44 84 LEU A O 1
ATOM 652 N N . SER A 1 85 ? 24.032 -3.166 -7.239 1.00 86.69 85 SER A N 1
ATOM 653 C CA . SER A 1 85 ? 23.980 -1.854 -6.588 1.00 86.69 85 SER A CA 1
ATOM 654 C C . SER A 1 85 ? 24.034 -0.704 -7.596 1.00 86.69 85 SER A C 1
ATOM 656 O O . SER A 1 85 ? 23.160 0.156 -7.595 1.00 86.69 85 SER A O 1
ATOM 658 N N . THR A 1 86 ? 24.980 -0.727 -8.540 1.00 87.81 86 THR A N 1
ATOM 659 C CA . THR A 1 86 ? 25.114 0.343 -9.543 1.00 87.81 86 THR A CA 1
ATOM 660 C C . THR A 1 86 ? 23.894 0.451 -10.458 1.00 87.81 86 THR A C 1
ATOM 662 O O . THR A 1 86 ? 23.457 1.559 -10.770 1.00 87.81 86 THR A O 1
ATOM 665 N N . LYS A 1 87 ? 23.328 -0.682 -10.901 1.00 85.94 87 LYS A N 1
ATOM 666 C CA . LYS A 1 87 ? 22.124 -0.682 -11.746 1.00 85.94 87 LYS A CA 1
ATOM 667 C C . LYS A 1 87 ? 20.895 -0.207 -10.978 1.00 85.94 87 LYS A C 1
ATOM 669 O O . LYS A 1 87 ? 20.120 0.560 -11.539 1.00 85.94 87 LYS A O 1
ATOM 674 N N . MET A 1 88 ? 20.740 -0.644 -9.727 1.00 88.12 88 MET A N 1
ATOM 675 C CA . MET A 1 88 ? 19.647 -0.198 -8.865 1.00 88.12 88 MET A CA 1
ATOM 676 C C . MET A 1 88 ? 19.736 1.311 -8.631 1.00 88.12 88 MET A C 1
ATOM 678 O O . MET A 1 88 ? 18.782 2.020 -8.929 1.00 88.12 88 MET A O 1
ATOM 682 N N . GLY A 1 89 ? 20.906 1.818 -8.234 1.00 88.50 89 GLY A N 1
ATOM 683 C CA . GLY A 1 89 ? 21.118 3.252 -8.045 1.00 88.50 89 GLY A CA 1
ATOM 684 C C . GLY A 1 89 ? 20.840 4.056 -9.316 1.00 88.50 89 GLY A C 1
ATOM 685 O O . GLY A 1 89 ? 20.088 5.020 -9.283 1.00 88.50 89 GLY A O 1
ATOM 686 N N . SER A 1 90 ? 21.335 3.608 -10.474 1.00 89.06 90 SER A N 1
ATOM 687 C CA . SER A 1 90 ? 21.079 4.293 -11.755 1.00 89.06 90 SER A CA 1
ATOM 688 C C . SER A 1 90 ? 19.592 4.355 -12.133 1.00 89.06 90 SER A C 1
ATOM 690 O O . SER A 1 90 ? 19.188 5.243 -12.882 1.00 89.06 90 SER A O 1
ATOM 692 N N . LEU A 1 91 ? 18.780 3.397 -11.675 1.00 88.44 91 LEU A N 1
ATOM 693 C CA . LEU A 1 91 ? 17.335 3.399 -11.883 1.00 88.44 91 LEU A CA 1
ATOM 694 C C . LEU A 1 91 ? 16.634 4.319 -10.876 1.00 88.44 91 LEU A C 1
ATOM 696 O O . LEU A 1 91 ? 15.839 5.157 -11.290 1.00 88.44 91 LEU A O 1
ATOM 700 N N . GLN A 1 92 ? 16.942 4.177 -9.586 1.00 89.12 92 GLN A N 1
ATOM 701 C CA . GLN A 1 92 ? 16.280 4.913 -8.504 1.00 89.12 92 GLN A CA 1
ATOM 702 C C . GLN A 1 92 ? 16.575 6.418 -8.558 1.00 89.12 92 GLN A C 1
ATOM 704 O O . GLN A 1 92 ? 15.668 7.233 -8.421 1.00 89.12 92 GLN A O 1
ATOM 709 N N . GLU A 1 93 ? 17.807 6.804 -8.899 1.00 88.25 93 GLU A N 1
ATOM 710 C CA . GLU A 1 93 ? 18.221 8.211 -9.046 1.00 88.25 93 GLU A CA 1
ATOM 711 C C . GLU A 1 93 ? 17.537 8.940 -10.217 1.00 88.25 93 GLU A C 1
ATOM 713 O O . GLU A 1 93 ? 17.670 10.152 -10.371 1.00 88.25 93 GLU A O 1
ATOM 718 N N . ARG A 1 94 ? 16.787 8.228 -11.071 1.00 88.81 94 ARG A N 1
ATOM 719 C CA . ARG A 1 94 ? 15.965 8.835 -12.135 1.00 88.81 94 ARG A CA 1
ATOM 720 C C . ARG A 1 94 ? 14.566 9.222 -11.668 1.00 88.81 94 ARG A C 1
ATOM 722 O O . ARG A 1 94 ? 13.821 9.812 -12.448 1.00 88.81 94 ARG A O 1
ATOM 729 N N . ILE A 1 95 ? 14.217 8.901 -10.427 1.00 86.12 95 ILE A N 1
ATOM 730 C CA . ILE A 1 95 ? 12.913 9.165 -9.825 1.00 86.12 95 ILE A CA 1
ATOM 731 C C . ILE A 1 95 ? 12.980 10.284 -8.749 1.00 86.12 95 ILE A C 1
ATOM 733 O O . ILE A 1 95 ? 12.320 10.160 -7.718 1.00 86.12 95 ILE A O 1
ATOM 737 N N . PRO A 1 96 ? 13.746 11.390 -8.905 1.00 82.38 96 PRO A N 1
ATOM 738 C CA . PRO A 1 96 ? 13.739 12.448 -7.907 1.00 82.38 96 PRO A CA 1
ATOM 739 C C . PRO A 1 96 ? 12.597 13.437 -8.158 1.00 82.38 96 PRO A C 1
ATOM 741 O O . PRO A 1 96 ? 12.110 13.621 -9.277 1.00 82.38 96 PRO A O 1
ATOM 744 N N . SER A 1 97 ? 12.229 14.167 -7.108 1.00 84.06 97 SER A N 1
ATOM 745 C CA . SER A 1 97 ? 11.512 15.428 -7.282 1.00 84.06 97 SER A CA 1
ATOM 746 C C . SER A 1 97 ? 12.492 16.522 -7.703 1.00 84.06 97 SER A C 1
ATOM 748 O O . SER A 1 97 ? 13.528 16.727 -7.074 1.00 84.06 97 SER A O 1
ATOM 750 N N . THR A 1 98 ? 12.164 17.231 -8.777 1.00 87.94 98 THR A N 1
ATOM 751 C CA . THR A 1 98 ? 12.966 18.329 -9.330 1.00 87.94 98 THR A CA 1
ATOM 752 C C . THR A 1 98 ? 12.230 19.660 -9.168 1.00 87.94 98 THR A C 1
ATOM 754 O O . THR A 1 98 ? 11.094 19.706 -8.699 1.00 87.94 98 THR A O 1
ATOM 757 N N . LYS A 1 99 ? 12.865 20.770 -9.561 1.00 81.44 99 LYS A N 1
ATOM 758 C CA . LYS A 1 99 ? 12.221 22.095 -9.536 1.00 81.44 99 LYS A CA 1
ATOM 759 C C . LYS A 1 99 ? 11.084 22.224 -10.554 1.00 81.44 99 LYS A C 1
ATOM 761 O O . LYS A 1 99 ? 10.168 23.006 -10.324 1.00 81.44 99 LYS A O 1
ATOM 766 N N . ASP A 1 100 ? 11.145 21.456 -11.639 1.00 85.12 100 ASP A N 1
ATOM 767 C CA . ASP A 1 100 ? 10.194 21.535 -12.752 1.00 85.12 100 ASP A CA 1
ATOM 768 C C . ASP A 1 100 ? 8.999 20.586 -12.570 1.00 85.12 100 ASP A C 1
ATOM 770 O O . ASP A 1 100 ? 7.963 20.743 -13.214 1.00 85.12 100 ASP A O 1
ATOM 774 N N . GLY A 1 101 ? 9.120 19.609 -11.669 1.00 83.19 101 GLY A N 1
ATOM 775 C CA . GLY A 1 101 ? 8.064 18.654 -11.362 1.00 83.19 101 GLY A CA 1
ATOM 776 C C . GLY A 1 101 ? 8.496 17.618 -10.331 1.00 83.19 101 GLY A C 1
ATOM 777 O O . GLY A 1 101 ? 9.688 17.372 -10.134 1.00 83.19 101 GLY A O 1
ATOM 778 N N . SER A 1 102 ? 7.516 16.996 -9.682 1.00 85.12 102 SER A N 1
ATOM 779 C CA . SER A 1 102 ? 7.728 15.937 -8.698 1.00 85.12 102 SER A CA 1
ATOM 780 C C . SER A 1 102 ? 7.223 14.592 -9.208 1.00 85.12 102 SER A C 1
ATOM 782 O O . SER A 1 102 ? 6.173 14.503 -9.846 1.00 85.12 102 SER A O 1
ATOM 784 N N . ILE A 1 103 ? 7.968 13.535 -8.891 1.00 87.31 103 ILE A N 1
ATOM 785 C CA . ILE A 1 103 ? 7.532 12.154 -9.079 1.00 87.31 103 ILE A CA 1
ATOM 786 C C . ILE A 1 103 ? 7.394 11.540 -7.691 1.00 87.31 103 ILE A C 1
ATOM 788 O O . ILE A 1 103 ? 8.352 11.500 -6.924 1.00 87.31 103 ILE A O 1
ATOM 792 N N . THR A 1 104 ? 6.197 11.059 -7.367 1.00 85.81 104 THR A N 1
ATOM 793 C CA . THR A 1 104 ? 5.959 10.240 -6.176 1.00 85.81 104 THR A CA 1
ATOM 794 C C . THR A 1 104 ? 5.885 8.791 -6.627 1.00 85.81 104 THR A C 1
ATOM 796 O O . THR A 1 104 ? 4.916 8.403 -7.279 1.00 85.81 104 THR A O 1
ATOM 799 N N . SER A 1 105 ? 6.917 8.002 -6.325 1.00 88.00 105 SER A N 1
ATOM 800 C CA . SER A 1 105 ? 6.935 6.580 -6.677 1.00 88.00 105 SER A CA 1
ATOM 801 C C . SER A 1 105 ? 6.521 5.706 -5.505 1.00 88.00 105 SER A C 1
ATOM 803 O O . SER A 1 105 ? 6.928 5.934 -4.369 1.00 88.00 105 SER A O 1
ATOM 805 N N . ILE A 1 106 ? 5.704 4.701 -5.803 1.00 87.69 106 ILE A N 1
ATOM 806 C CA . ILE A 1 106 ? 5.362 3.617 -4.888 1.00 87.69 106 ILE A CA 1
ATOM 807 C C . ILE A 1 106 ? 5.839 2.340 -5.556 1.00 87.69 106 ILE A C 1
ATOM 809 O O . ILE A 1 106 ? 5.465 2.061 -6.695 1.00 87.69 106 ILE A O 1
ATOM 813 N N . GLN A 1 107 ? 6.685 1.592 -4.859 1.00 89.50 107 GLN A N 1
ATOM 814 C CA . GLN A 1 107 ? 7.360 0.428 -5.416 1.00 89.50 107 GLN A CA 1
ATOM 815 C C . GLN A 1 107 ? 7.044 -0.789 -4.552 1.00 89.50 107 GLN A C 1
ATOM 817 O O . GLN A 1 107 ? 7.290 -0.780 -3.347 1.00 89.50 107 GLN A O 1
ATOM 822 N N . ALA A 1 108 ? 6.484 -1.830 -5.167 1.00 87.88 108 ALA A N 1
ATOM 823 C CA . ALA A 1 108 ? 6.325 -3.120 -4.513 1.00 87.88 108 ALA A CA 1
ATOM 824 C C . ALA A 1 108 ? 7.672 -3.850 -4.555 1.00 87.88 108 ALA A C 1
ATOM 826 O O . ALA A 1 108 ? 8.191 -4.145 -5.630 1.00 87.88 108 ALA A O 1
ATOM 827 N N . VAL A 1 109 ? 8.251 -4.114 -3.384 1.00 88.38 109 VAL A N 1
ATOM 828 C CA . VAL A 1 109 ? 9.540 -4.802 -3.258 1.00 88.38 109 VAL A CA 1
ATOM 829 C C . VAL A 1 109 ? 9.283 -6.194 -2.704 1.00 88.38 109 VAL A C 1
ATOM 831 O O . VAL A 1 109 ? 8.860 -6.351 -1.560 1.00 88.38 109 VAL A O 1
ATOM 834 N N . TYR A 1 110 ? 9.522 -7.215 -3.524 1.00 86.69 110 TYR A N 1
ATOM 835 C CA . TYR A 1 110 ? 9.460 -8.600 -3.073 1.00 86.69 110 TYR A CA 1
ATOM 836 C C . TYR A 1 110 ? 10.696 -8.929 -2.234 1.00 86.69 110 TYR A C 1
ATOM 838 O O . TYR A 1 110 ? 11.820 -8.779 -2.711 1.00 86.69 110 TYR A O 1
ATOM 846 N N . VAL A 1 111 ? 10.476 -9.417 -1.013 1.00 87.25 111 VAL A N 1
ATOM 847 C CA . VAL A 1 111 ? 11.538 -9.847 -0.098 1.00 87.25 111 VAL A CA 1
ATOM 848 C C . VAL A 1 111 ? 11.682 -11.371 -0.186 1.00 87.25 111 VAL A C 1
ATOM 850 O O . VAL A 1 111 ? 10.792 -12.097 0.280 1.00 87.25 111 VAL A O 1
ATOM 853 N N . PRO A 1 112 ? 12.772 -11.899 -0.774 1.00 83.56 112 PRO A N 1
ATOM 854 C CA . PRO A 1 112 ? 12.977 -13.337 -0.886 1.00 83.56 112 PRO A CA 1
ATOM 855 C C . PRO A 1 112 ? 13.011 -13.992 0.491 1.00 83.56 112 PRO A C 1
ATOM 857 O O . PRO A 1 112 ? 13.662 -13.505 1.412 1.00 83.56 112 PRO A O 1
ATOM 860 N N . THR A 1 113 ? 12.296 -15.108 0.647 1.00 85.31 113 THR A N 1
ATOM 861 C CA . THR A 1 113 ? 12.290 -15.908 1.889 1.00 85.31 113 THR A CA 1
ATOM 862 C C . THR A 1 113 ? 11.943 -15.137 3.177 1.00 85.31 113 THR A C 1
ATOM 864 O O . THR A 1 113 ? 12.175 -15.651 4.266 1.00 85.31 113 THR A O 1
ATOM 867 N N . ASN A 1 114 ? 11.324 -13.953 3.069 1.00 83.75 114 ASN A N 1
ATOM 868 C CA . ASN A 1 114 ? 11.112 -13.008 4.176 1.00 83.75 114 ASN A CA 1
ATOM 869 C C . ASN A 1 114 ? 12.416 -12.551 4.869 1.00 83.75 114 ASN A C 1
ATOM 871 O O . ASN A 1 114 ? 12.392 -12.204 6.047 1.00 83.75 114 ASN A O 1
ATOM 875 N N . ASP A 1 115 ? 13.548 -12.563 4.161 1.00 86.62 115 ASP A N 1
ATOM 876 C CA . ASP A 1 115 ? 14.838 -12.103 4.673 1.00 86.62 115 ASP A CA 1
ATOM 877 C C . ASP A 1 115 ? 15.130 -10.670 4.202 1.00 86.62 115 ASP A C 1
ATOM 879 O O . ASP A 1 115 ? 15.497 -10.434 3.051 1.00 86.62 115 ASP A O 1
ATOM 883 N N . LEU A 1 116 ? 14.980 -9.698 5.106 1.00 85.25 116 LEU A N 1
ATOM 884 C CA . LEU A 1 116 ? 15.271 -8.285 4.827 1.00 85.25 116 LEU A CA 1
ATOM 885 C C . LEU A 1 116 ? 16.766 -8.016 4.587 1.00 85.25 116 LEU A C 1
ATOM 887 O O . LEU A 1 116 ? 17.116 -6.961 4.058 1.00 85.25 116 LEU A O 1
ATOM 891 N N . THR A 1 117 ? 17.644 -8.954 4.956 1.00 87.88 117 THR A N 1
ATOM 892 C CA . THR A 1 117 ? 19.092 -8.848 4.736 1.00 87.88 117 THR A CA 1
ATOM 893 C C . THR A 1 117 ? 19.517 -9.290 3.337 1.00 87.88 117 THR A C 1
ATOM 895 O O . THR A 1 117 ? 20.680 -9.115 2.963 1.00 87.88 117 THR A O 1
ATOM 898 N N . ASP A 1 118 ? 18.574 -9.799 2.536 1.00 89.31 118 ASP A N 1
ATOM 899 C CA . ASP A 1 118 ? 18.805 -10.131 1.139 1.00 89.31 118 ASP A CA 1
ATOM 900 C C . ASP A 1 118 ? 19.400 -8.926 0.376 1.00 89.31 118 ASP A C 1
ATOM 902 O O . ASP A 1 118 ? 18.870 -7.811 0.470 1.00 89.31 118 ASP A O 1
ATOM 906 N N . PRO A 1 119 ? 20.472 -9.116 -0.421 1.00 86.06 119 PRO A N 1
ATOM 907 C CA . PRO A 1 119 ? 21.145 -8.018 -1.104 1.00 86.06 119 PRO A CA 1
ATOM 908 C C . PRO A 1 119 ? 20.239 -7.161 -1.992 1.00 86.06 119 PRO A C 1
ATOM 910 O O . PRO A 1 119 ? 20.483 -5.958 -2.105 1.00 86.06 119 PRO A O 1
ATOM 913 N N . ALA A 1 120 ? 19.213 -7.728 -2.637 1.00 85.69 120 ALA A N 1
ATOM 914 C CA . ALA A 1 120 ? 18.312 -6.957 -3.492 1.00 85.69 120 ALA A CA 1
ATOM 915 C C . ALA A 1 120 ? 17.365 -6.085 -2.663 1.00 85.69 120 ALA A C 1
ATOM 917 O O . ALA A 1 120 ? 17.193 -4.902 -2.974 1.00 85.69 120 ALA A O 1
ATOM 918 N N . SER A 1 121 ? 16.817 -6.642 -1.585 1.00 87.44 121 SER A N 1
ATOM 919 C CA . SER A 1 121 ? 15.937 -5.920 -0.660 1.00 87.44 121 SER A CA 1
ATOM 920 C C . SER A 1 121 ? 16.699 -4.803 0.054 1.00 87.44 121 SER A C 1
ATOM 922 O O . SER A 1 121 ? 16.326 -3.634 -0.048 1.00 87.44 121 SER A O 1
ATOM 924 N N . ALA A 1 122 ? 17.839 -5.134 0.665 1.00 87.62 122 ALA A N 1
ATOM 925 C CA . ALA A 1 122 ? 18.677 -4.190 1.400 1.00 87.62 122 ALA A CA 1
ATOM 926 C C . ALA A 1 122 ? 19.174 -3.025 0.524 1.00 87.62 122 ALA A C 1
ATOM 928 O O . ALA A 1 122 ? 19.119 -1.867 0.937 1.00 87.62 122 ALA A O 1
ATOM 929 N N . THR A 1 123 ? 19.607 -3.310 -0.712 1.00 87.50 123 THR A N 1
ATOM 930 C CA . THR A 1 123 ? 20.020 -2.260 -1.661 1.00 87.50 123 THR A CA 1
ATOM 931 C C . THR A 1 123 ? 18.848 -1.353 -2.030 1.00 87.50 123 THR A C 1
ATOM 933 O O . THR A 1 123 ? 19.029 -0.147 -2.157 1.00 87.50 123 THR A O 1
ATOM 936 N N . THR A 1 124 ? 17.648 -1.912 -2.202 1.00 87.38 124 THR A N 1
ATOM 937 C CA . THR A 1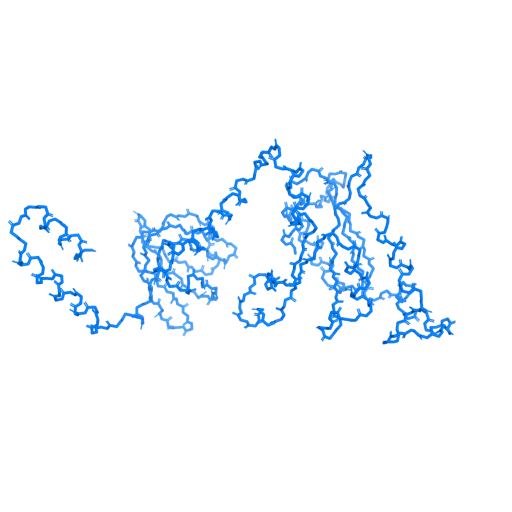 124 ? 16.458 -1.127 -2.556 1.00 87.38 124 THR A CA 1
ATOM 938 C C . THR A 1 124 ? 16.049 -0.206 -1.411 1.00 87.38 124 THR A C 1
ATOM 940 O O . THR A 1 124 ? 15.821 0.978 -1.642 1.00 87.38 124 THR A O 1
ATOM 943 N N . PHE A 1 125 ? 16.029 -0.709 -0.172 1.00 87.88 125 PHE A N 1
ATOM 944 C CA . PHE A 1 125 ? 15.656 0.086 1.001 1.00 87.88 125 PHE A CA 1
ATOM 945 C C . PHE A 1 125 ? 16.554 1.304 1.219 1.00 87.88 125 PHE A C 1
ATOM 947 O O . PHE A 1 125 ? 16.062 2.340 1.651 1.00 87.88 125 PHE A O 1
ATOM 954 N N . ALA A 1 126 ? 17.836 1.224 0.854 1.00 87.56 126 ALA A N 1
ATOM 955 C CA . ALA A 1 126 ? 18.759 2.353 0.960 1.00 87.56 126 ALA A CA 1
ATOM 956 C C . ALA A 1 126 ? 18.375 3.567 0.085 1.00 87.56 126 ALA A C 1
ATOM 958 O O . ALA A 1 126 ? 18.865 4.666 0.335 1.00 87.56 126 ALA A O 1
ATOM 959 N N . HIS A 1 127 ? 17.524 3.380 -0.929 1.00 89.25 127 HIS A N 1
ATOM 960 C CA . HIS A 1 127 ? 17.070 4.441 -1.833 1.00 89.25 127 HIS A CA 1
ATOM 961 C C . HIS A 1 127 ? 15.658 4.961 -1.522 1.00 89.25 127 HIS A C 1
ATOM 963 O O . HIS A 1 127 ? 15.196 5.878 -2.197 1.00 89.25 127 HIS A O 1
ATOM 969 N N . LEU A 1 128 ? 14.945 4.374 -0.556 1.00 88.88 128 LEU A N 1
ATOM 970 C CA . LEU A 1 128 ? 13.553 4.726 -0.276 1.00 88.88 128 LEU A CA 1
ATOM 971 C C . LEU A 1 128 ? 13.450 5.754 0.854 1.00 88.88 128 LEU A C 1
ATOM 973 O O . LEU A 1 128 ? 13.982 5.557 1.942 1.00 88.88 128 LEU A O 1
ATOM 977 N N . ASP A 1 129 ? 12.677 6.817 0.620 1.00 87.38 129 ASP A N 1
ATOM 978 C CA . ASP A 1 129 ? 12.386 7.836 1.639 1.00 87.38 129 ASP A CA 1
ATOM 979 C C . ASP A 1 129 ? 11.420 7.335 2.721 1.00 87.38 129 ASP A C 1
ATOM 981 O O . ASP A 1 129 ? 11.433 7.831 3.852 1.00 87.38 129 ASP A O 1
ATOM 985 N N . ALA A 1 130 ? 10.564 6.374 2.372 1.00 88.06 130 ALA A N 1
ATOM 986 C CA . ALA A 1 130 ? 9.643 5.705 3.276 1.00 88.06 130 ALA A CA 1
ATOM 987 C C . ALA A 1 130 ? 9.493 4.231 2.886 1.00 88.06 130 ALA A C 1
ATOM 989 O O . ALA A 1 130 ? 9.385 3.898 1.705 1.00 88.06 130 ALA A O 1
ATOM 990 N N . THR A 1 131 ? 9.449 3.358 3.886 1.00 90.06 131 THR A N 1
ATOM 991 C CA . THR A 1 131 ? 9.224 1.923 3.737 1.00 90.06 131 THR A CA 1
ATOM 992 C C . THR A 1 131 ? 7.970 1.522 4.506 1.00 90.06 131 THR A C 1
ATOM 994 O O . THR A 1 131 ? 7.709 1.981 5.616 1.00 90.06 131 THR A O 1
ATOM 997 N N . THR A 1 132 ? 7.160 0.662 3.897 1.00 89.06 132 THR A N 1
ATOM 998 C CA . THR A 1 132 ? 6.000 0.044 4.541 1.00 89.06 132 THR A CA 1
ATOM 999 C C . THR A 1 132 ? 6.184 -1.458 4.441 1.00 89.06 132 THR A C 1
ATOM 1001 O O . THR A 1 132 ? 6.084 -2.024 3.353 1.00 89.06 132 THR A O 1
ATOM 1004 N N . ILE A 1 133 ? 6.522 -2.087 5.562 1.00 89.44 133 ILE A N 1
ATOM 1005 C CA . ILE A 1 133 ? 6.843 -3.510 5.625 1.00 89.44 133 ILE A CA 1
ATOM 1006 C C . ILE A 1 133 ? 5.576 -4.283 5.970 1.00 89.44 133 ILE A C 1
ATOM 1008 O O . ILE A 1 133 ? 4.866 -3.953 6.917 1.00 89.44 133 ILE A O 1
ATOM 1012 N N . LEU A 1 134 ? 5.286 -5.308 5.168 1.00 87.25 134 LEU A N 1
ATOM 1013 C CA . LEU A 1 134 ? 4.110 -6.156 5.326 1.00 87.25 134 LEU A CA 1
ATOM 1014 C C . LEU A 1 134 ? 4.528 -7.504 5.914 1.00 87.25 134 LEU A C 1
ATOM 1016 O O . LEU A 1 134 ? 5.301 -8.241 5.299 1.00 87.25 134 LEU A O 1
ATOM 1020 N N . LEU A 1 135 ? 4.002 -7.847 7.089 1.00 83.12 135 LEU A N 1
ATOM 1021 C CA . LEU A 1 135 ? 4.342 -9.084 7.786 1.00 83.12 135 LEU A CA 1
ATOM 1022 C C . LEU A 1 135 ? 3.292 -10.169 7.591 1.00 83.12 135 LEU A C 1
ATOM 1024 O O . LEU A 1 135 ? 2.120 -10.023 7.942 1.00 83.12 135 LEU A O 1
ATOM 1028 N N . ARG A 1 136 ? 3.758 -11.355 7.189 1.00 82.69 136 ARG A N 1
ATOM 1029 C CA . ARG A 1 136 ? 2.920 -12.562 7.154 1.00 82.69 136 ARG A CA 1
ATOM 1030 C C . ARG A 1 136 ? 2.310 -12.880 8.524 1.00 82.69 136 ARG A C 1
ATOM 1032 O O . ARG A 1 136 ? 1.161 -13.299 8.589 1.00 82.69 136 ARG A O 1
ATOM 1039 N N . GLY A 1 137 ? 3.062 -12.676 9.608 1.00 82.62 137 GLY A N 1
ATOM 1040 C CA . GLY A 1 137 ? 2.597 -12.962 10.969 1.00 82.62 137 GLY A CA 1
ATOM 1041 C C . GLY A 1 137 ? 1.375 -12.139 11.388 1.00 82.62 137 GLY A C 1
ATOM 1042 O O . GLY A 1 137 ? 0.518 -12.658 12.097 1.00 82.62 137 GLY A O 1
ATOM 1043 N N . LEU A 1 138 ? 1.261 -10.892 10.917 1.00 71.25 138 LEU A N 1
ATOM 1044 C CA . LEU A 1 138 ? 0.093 -10.040 11.163 1.00 71.25 138 LEU A CA 1
ATOM 1045 C C . LEU A 1 138 ? -1.102 -10.473 10.309 1.00 71.25 138 LEU A C 1
ATOM 1047 O O . LEU A 1 138 ? -2.210 -10.591 10.825 1.00 71.25 138 LEU A O 1
ATOM 1051 N N . ALA A 1 139 ? -0.861 -10.820 9.042 1.00 70.62 139 ALA A N 1
ATOM 1052 C CA . ALA A 1 139 ? -1.909 -11.314 8.151 1.00 70.62 139 ALA A CA 1
ATOM 1053 C C . ALA A 1 139 ? -2.559 -12.613 8.669 1.00 70.62 139 ALA A C 1
ATOM 1055 O O . ALA A 1 139 ? -3.773 -12.766 8.602 1.00 70.62 139 ALA A O 1
ATOM 1056 N N . VAL A 1 140 ? -1.772 -13.534 9.242 1.00 73.88 140 VAL A N 1
ATOM 1057 C CA . VAL A 1 140 ? -2.286 -14.785 9.844 1.00 73.88 140 VAL A CA 1
ATOM 1058 C C . VAL A 1 140 ? -3.171 -14.519 11.065 1.00 73.88 140 VAL A C 1
ATOM 1060 O O . VAL A 1 140 ? -4.087 -15.290 11.333 1.00 73.88 140 VAL A O 1
ATOM 1063 N N . LYS A 1 141 ? -2.936 -13.416 11.782 1.00 65.19 141 LYS A N 1
ATOM 1064 C CA . LYS A 1 141 ? -3.785 -12.968 12.896 1.00 65.19 141 LYS A CA 1
ATOM 1065 C C . LYS A 1 141 ? -5.067 -12.264 12.428 1.00 65.19 141 LYS A C 1
ATOM 1067 O O . LYS A 1 141 ? -5.795 -11.741 13.261 1.00 65.19 141 LYS A O 1
ATOM 1072 N N . GLY A 1 142 ? -5.329 -12.211 11.119 1.00 66.81 142 GLY A N 1
ATOM 1073 C CA . GLY A 1 142 ? -6.480 -11.509 10.546 1.00 66.81 142 GLY A CA 1
ATOM 1074 C C . GLY A 1 142 ? -6.316 -9.988 10.482 1.00 66.81 142 GLY A C 1
ATOM 1075 O O . GLY A 1 142 ? -7.275 -9.286 10.176 1.00 66.81 142 GLY A O 1
ATOM 1076 N N . ILE A 1 143 ? -5.115 -9.460 10.746 1.00 63.31 143 ILE A N 1
ATOM 1077 C CA . ILE A 1 143 ? -4.839 -8.022 10.674 1.00 63.31 143 ILE A CA 1
ATOM 1078 C C . ILE A 1 143 ? -4.444 -7.669 9.236 1.00 63.31 143 ILE A C 1
ATOM 1080 O O . ILE A 1 143 ? -3.312 -7.902 8.808 1.00 63.31 143 ILE A O 1
ATOM 1084 N N . TYR A 1 144 ? -5.366 -7.057 8.497 1.00 55.25 144 TYR A N 1
ATOM 1085 C CA . TYR A 1 144 ? -5.137 -6.450 7.180 1.00 55.25 144 TYR A CA 1
ATOM 1086 C C . TYR A 1 144 ? -5.091 -4.928 7.377 1.00 55.25 144 TYR A C 1
ATOM 1088 O O . TYR A 1 144 ? -5.935 -4.382 8.072 1.00 55.25 144 TYR A O 1
ATOM 1096 N N . LEU A 1 145 ? -4.142 -4.133 6.894 1.00 57.72 145 LEU A N 1
ATOM 1097 C CA . LEU A 1 145 ? -3.162 -4.205 5.809 1.00 57.72 145 LEU A CA 1
ATOM 1098 C C . LEU A 1 145 ? -1.842 -4.931 6.158 1.00 57.72 145 LEU A C 1
ATOM 1100 O O . LEU A 1 145 ? -0.867 -4.770 5.437 1.00 57.72 145 LEU A O 1
ATOM 1104 N N . ALA A 1 146 ? -1.785 -5.683 7.265 1.00 79.81 146 ALA A N 1
ATOM 1105 C CA . ALA A 1 146 ? -0.608 -6.417 7.754 1.00 79.81 146 ALA A CA 1
ATOM 1106 C C . ALA A 1 146 ? 0.695 -5.591 7.846 1.00 79.81 146 ALA A C 1
ATOM 1108 O O . ALA A 1 146 ? 1.790 -6.148 7.757 1.00 79.81 146 ALA A O 1
ATOM 1109 N N . VAL A 1 147 ? 0.576 -4.271 8.015 1.00 80.69 147 VAL A N 1
ATOM 1110 C CA . VAL A 1 147 ? 1.710 -3.346 8.133 1.00 80.69 147 VAL A CA 1
ATOM 1111 C C . VAL A 1 147 ? 2.359 -3.511 9.495 1.00 80.69 147 VAL A C 1
ATOM 1113 O O . VAL A 1 147 ? 1.673 -3.434 10.513 1.00 80.69 147 VAL A O 1
ATOM 1116 N N . ASP A 1 148 ? 3.675 -3.690 9.508 1.00 84.75 148 ASP A N 1
ATOM 1117 C CA . ASP A 1 148 ? 4.460 -3.651 10.733 1.00 84.75 148 ASP A CA 1
ATOM 1118 C C . ASP A 1 148 ? 4.720 -2.198 11.154 1.00 84.75 148 ASP A C 1
ATOM 1120 O O . ASP A 1 148 ? 5.429 -1.484 10.437 1.00 84.75 148 ASP A O 1
ATOM 1124 N N . PRO A 1 149 ? 4.174 -1.732 12.290 1.00 79.44 149 PRO A N 1
ATOM 1125 C CA . PRO A 1 149 ? 4.411 -0.377 12.770 1.00 79.44 149 PRO A CA 1
ATOM 1126 C C . PRO A 1 149 ? 5.839 -0.148 13.293 1.00 79.44 149 PRO A C 1
ATOM 1128 O O . PRO A 1 149 ? 6.214 1.007 13.477 1.00 79.44 149 PRO A O 1
ATOM 1131 N N . LEU A 1 150 ? 6.612 -1.206 13.564 1.00 84.62 150 LEU A N 1
ATOM 1132 C CA . LEU A 1 150 ? 7.959 -1.110 14.132 1.00 84.62 150 LEU A CA 1
ATOM 1133 C C . LEU A 1 150 ? 9.037 -1.046 13.050 1.00 84.62 150 LEU A C 1
ATOM 1135 O O . LEU A 1 150 ? 9.916 -0.189 13.116 1.00 84.62 150 LEU A O 1
ATOM 1139 N N . ASP A 1 151 ? 8.948 -1.923 12.050 1.00 83.62 151 ASP A N 1
ATOM 1140 C CA . ASP A 1 151 ? 9.947 -1.999 10.979 1.00 83.62 151 ASP A CA 1
ATOM 1141 C C . ASP A 1 151 ? 9.649 -1.031 9.813 1.00 83.62 151 ASP A C 1
ATOM 1143 O O . ASP A 1 151 ? 10.537 -0.701 9.023 1.00 83.62 151 ASP A O 1
ATOM 1147 N N . SER A 1 152 ? 8.415 -0.524 9.696 1.00 85.88 152 SER A N 1
ATOM 1148 C CA . SER A 1 152 ? 8.079 0.516 8.711 1.00 85.88 152 SER A CA 1
ATOM 1149 C C . SER A 1 152 ? 8.610 1.880 9.146 1.00 85.88 152 SER A C 1
ATOM 1151 O O . SER A 1 152 ? 8.359 2.326 10.264 1.00 85.88 152 SER A O 1
ATOM 1153 N N . MET A 1 153 ? 9.287 2.596 8.247 1.00 85.25 153 MET A N 1
ATOM 1154 C CA . MET A 1 153 ? 9.898 3.886 8.575 1.00 85.25 153 MET A CA 1
ATOM 1155 C C . MET A 1 153 ? 9.626 4.956 7.519 1.00 85.25 153 MET A C 1
ATOM 1157 O O . MET A 1 153 ? 9.359 4.670 6.357 1.00 85.25 153 MET A O 1
ATOM 1161 N N . SER A 1 154 ? 9.707 6.225 7.916 1.00 84.56 154 SER A N 1
ATOM 1162 C CA . SER A 1 154 ? 9.620 7.362 6.999 1.00 84.56 154 SER A CA 1
ATOM 1163 C C . SER A 1 154 ? 10.602 8.443 7.415 1.00 84.56 154 SER A C 1
ATOM 1165 O O . SER A 1 154 ? 10.657 8.832 8.582 1.00 84.56 154 SER A O 1
ATOM 1167 N N . THR A 1 155 ? 11.349 8.970 6.451 1.00 78.81 155 THR A N 1
ATOM 1168 C CA . THR A 1 155 ? 12.311 10.056 6.668 1.00 78.81 155 THR A CA 1
ATOM 1169 C C . THR A 1 155 ? 11.613 11.322 7.174 1.00 78.81 155 THR A C 1
ATOM 1171 O O . THR A 1 155 ? 12.150 12.023 8.023 1.00 78.81 155 THR A O 1
ATOM 1174 N N . ILE A 1 156 ? 10.365 11.579 6.763 1.00 73.88 156 ILE A N 1
ATOM 1175 C CA . ILE A 1 156 ? 9.577 12.747 7.207 1.00 73.88 156 ILE A CA 1
ATOM 1176 C C . ILE A 1 156 ? 9.261 12.689 8.712 1.00 73.88 156 ILE A C 1
ATOM 1178 O O . ILE A 1 156 ? 9.066 13.728 9.338 1.00 73.88 156 ILE A O 1
ATOM 1182 N N . LEU A 1 157 ? 9.262 11.493 9.310 1.00 63.12 157 LEU A N 1
ATOM 1183 C CA . LEU A 1 157 ? 9.066 11.304 10.749 1.00 63.12 157 LEU A CA 1
ATOM 1184 C C . LEU A 1 157 ? 10.349 11.540 11.570 1.00 63.12 157 LEU A C 1
ATOM 1186 O O . LEU A 1 157 ? 10.321 11.425 12.794 1.00 63.12 157 LEU A O 1
ATOM 1190 N N . GLN A 1 158 ? 11.477 11.889 10.938 1.00 54.53 158 GLN A N 1
ATOM 1191 C CA . GLN A 1 158 ? 12.706 12.218 11.660 1.00 54.53 158 GLN A CA 1
ATOM 1192 C C . GLN A 1 158 ? 12.579 13.575 12.382 1.00 54.53 158 GLN A C 1
ATOM 1194 O O . GLN A 1 158 ? 12.191 14.562 11.747 1.00 54.53 158 GLN A O 1
ATOM 1199 N N . PRO A 1 159 ? 12.994 13.687 13.665 1.00 43.22 159 PRO A N 1
ATOM 1200 C CA . PRO A 1 159 ? 12.836 14.910 14.465 1.00 43.22 159 PRO A CA 1
ATOM 1201 C C . PRO A 1 159 ? 13.362 16.183 13.785 1.00 43.22 159 PRO A C 1
ATOM 1203 O O . PRO A 1 159 ? 12.713 17.224 13.812 1.00 43.22 159 PRO A O 1
ATOM 1206 N N . ARG A 1 160 ? 14.498 16.075 13.084 1.00 43.41 160 ARG A N 1
ATOM 1207 C CA . ARG A 1 160 ? 15.149 17.180 12.361 1.00 43.41 160 ARG A CA 1
ATOM 1208 C C . ARG A 1 160 ? 14.300 17.762 11.222 1.00 43.41 160 ARG A C 1
ATOM 1210 O O . ARG A 1 160 ? 14.471 18.924 10.871 1.00 43.41 160 ARG A O 1
ATOM 1217 N N . ILE A 1 161 ? 13.438 16.954 10.608 1.00 44.09 161 ILE A N 1
ATOM 1218 C CA . ILE A 1 161 ? 12.591 17.368 9.482 1.00 44.09 161 ILE A CA 1
ATOM 1219 C C . ILE A 1 161 ? 11.269 17.932 10.008 1.00 44.09 161 ILE A C 1
ATOM 1221 O O . ILE A 1 161 ? 10.807 18.957 9.511 1.00 44.09 161 ILE A O 1
ATOM 1225 N N . ILE A 1 162 ? 10.716 17.342 11.070 1.00 41.31 162 ILE A N 1
ATOM 1226 C CA . ILE A 1 162 ? 9.470 17.793 11.706 1.00 41.31 162 ILE A CA 1
ATOM 1227 C C . ILE A 1 162 ? 9.563 19.266 12.151 1.00 41.31 162 ILE A C 1
ATOM 1229 O O . ILE A 1 162 ? 8.632 20.027 11.894 1.00 41.31 162 ILE A O 1
ATOM 1233 N N . GLU A 1 163 ? 10.697 19.707 12.711 1.00 35.62 163 GLU A N 1
ATOM 1234 C CA . GLU A 1 163 ? 10.910 21.102 13.152 1.00 35.62 163 GLU A CA 1
ATOM 1235 C C . GLU A 1 163 ? 10.816 22.146 12.020 1.00 35.62 163 GLU A C 1
ATOM 1237 O O . GLU A 1 163 ? 10.415 23.287 12.253 1.00 35.62 163 GLU A O 1
ATOM 1242 N N . VAL A 1 164 ? 11.152 21.771 10.779 1.00 41.09 164 VAL A N 1
ATOM 1243 C CA . VAL A 1 164 ? 11.140 22.679 9.615 1.00 41.09 164 VAL A CA 1
ATOM 1244 C C . VAL A 1 164 ? 9.729 22.825 9.023 1.00 41.09 164 VAL A C 1
ATOM 1246 O O . VAL A 1 164 ? 9.404 23.858 8.437 1.00 41.09 164 VAL A O 1
ATOM 1249 N N . PHE A 1 165 ? 8.864 21.821 9.202 1.00 37.03 165 PHE A N 1
ATOM 1250 C CA . PHE A 1 165 ? 7.524 21.767 8.601 1.00 37.03 165 PHE A CA 1
ATOM 1251 C C . PHE A 1 165 ? 6.387 22.242 9.525 1.00 37.03 165 PHE A C 1
ATOM 1253 O O . PHE A 1 165 ? 5.280 22.490 9.045 1.00 37.03 165 PHE A O 1
ATOM 1260 N N . THR A 1 166 ? 6.625 22.454 10.825 1.00 36.72 166 THR A N 1
ATOM 1261 C CA . THR A 1 166 ? 5.589 22.877 11.796 1.00 36.72 166 THR A CA 1
ATOM 1262 C C . THR A 1 166 ? 5.119 24.337 11.670 1.00 36.72 166 THR A C 1
ATOM 1264 O O . THR A 1 166 ? 4.288 24.787 12.456 1.00 36.72 166 THR A O 1
ATOM 1267 N N . GLY A 1 167 ? 5.587 25.089 10.669 1.00 40.09 167 GLY A N 1
ATOM 1268 C CA . GLY A 1 167 ? 5.219 26.494 10.445 1.00 40.09 167 GLY A CA 1
ATOM 1269 C C . GLY A 1 167 ? 3.825 26.748 9.849 1.00 40.09 167 GLY A C 1
ATOM 1270 O O . GLY A 1 167 ? 3.430 27.906 9.728 1.00 40.09 167 GLY A O 1
ATOM 1271 N N . SER A 1 168 ? 3.059 25.724 9.451 1.00 32.09 168 SER A N 1
ATOM 1272 C CA . SER A 1 168 ? 1.655 25.879 9.028 1.00 32.09 168 SER A CA 1
ATOM 1273 C C . SER A 1 168 ? 0.884 24.553 9.092 1.00 32.09 168 SER A C 1
ATOM 1275 O O . SER A 1 168 ? 1.380 23.539 8.604 1.00 32.09 168 SER A O 1
ATOM 1277 N N . PRO A 1 169 ? -0.350 24.529 9.631 1.00 33.78 169 PRO A N 1
ATOM 1278 C CA . PRO A 1 169 ? -1.146 23.311 9.711 1.00 33.78 169 PRO A CA 1
ATOM 1279 C C . PRO A 1 169 ? -1.708 22.930 8.335 1.00 33.78 169 PRO A C 1
ATOM 1281 O O . PRO A 1 169 ? -2.593 23.595 7.790 1.00 33.78 169 PRO A O 1
ATOM 1284 N N . GLY A 1 170 ? -1.222 21.818 7.782 1.00 32.88 170 GLY A N 1
ATOM 1285 C CA . GLY A 1 170 ? -1.858 21.152 6.649 1.00 32.88 170 GLY A CA 1
ATOM 1286 C C . GLY A 1 170 ? -3.264 20.686 7.037 1.00 32.88 170 GLY A C 1
ATOM 1287 O O . GLY A 1 170 ? -3.435 19.868 7.939 1.00 32.88 170 GLY A O 1
ATOM 1288 N N . LYS A 1 171 ? -4.297 21.206 6.367 1.00 32.44 171 LYS A N 1
ATOM 1289 C CA . LYS A 1 171 ? -5.688 20.778 6.570 1.00 32.44 171 LYS A CA 1
ATOM 1290 C C . LYS A 1 171 ? -5.933 19.420 5.906 1.00 32.44 171 LYS A C 1
ATOM 1292 O O . LYS A 1 171 ? -6.464 19.356 4.804 1.00 32.44 171 LYS A O 1
ATOM 1297 N N . TYR A 1 172 ? -5.611 18.341 6.612 1.00 40.78 172 TYR A N 1
ATOM 1298 C CA . TYR A 1 172 ? -6.158 17.010 6.341 1.00 40.78 172 TYR A CA 1
ATOM 1299 C C . TYR A 1 172 ? -7.015 16.575 7.531 1.00 40.78 172 TYR A C 1
ATOM 1301 O O . TYR A 1 172 ? -6.509 16.164 8.572 1.00 40.78 172 TYR A O 1
ATOM 1309 N N . GLY A 1 173 ? -8.340 16.670 7.382 1.00 36.25 173 GLY A N 1
ATOM 1310 C CA . GLY A 1 173 ? -9.301 16.348 8.446 1.00 36.25 173 GLY A CA 1
ATOM 1311 C C . GLY A 1 173 ? -9.296 14.881 8.905 1.00 36.25 173 GLY A C 1
ATOM 1312 O O . GLY A 1 173 ? -9.869 14.585 9.949 1.00 36.25 173 GLY A O 1
ATOM 1313 N N . GLY A 1 174 ? -8.653 13.974 8.156 1.00 50.66 174 GLY A N 1
ATOM 1314 C CA . GLY A 1 174 ? -8.445 12.574 8.549 1.00 50.66 174 GLY A CA 1
ATOM 1315 C C . GLY A 1 174 ? -7.254 12.377 9.491 1.00 50.66 174 GLY A C 1
ATOM 1316 O O . GLY A 1 174 ? -7.393 11.716 10.515 1.00 50.66 174 GLY A O 1
ATOM 1317 N N . LEU A 1 175 ? -6.111 13.015 9.212 1.00 55.81 175 LEU A N 1
ATOM 1318 C CA . LEU A 1 175 ? -4.886 12.833 10.001 1.00 55.81 175 LEU A CA 1
ATOM 1319 C C . LEU A 1 175 ? -5.042 13.357 11.435 1.00 55.81 175 LEU A C 1
ATOM 1321 O O . LEU A 1 175 ? -4.663 12.681 12.383 1.00 55.81 175 LEU A O 1
ATOM 1325 N N . ALA A 1 176 ? -5.674 14.522 11.604 1.00 54.16 176 ALA A N 1
ATOM 1326 C CA . ALA A 1 176 ? -5.943 15.083 12.930 1.00 54.16 176 ALA A CA 1
ATOM 1327 C C . ALA A 1 176 ? -6.844 14.172 13.785 1.00 54.16 176 ALA A C 1
ATOM 1329 O O . ALA A 1 176 ? -6.670 14.090 14.998 1.00 54.16 176 ALA A O 1
ATOM 1330 N N . LYS A 1 177 ? -7.789 13.459 13.156 1.00 50.81 177 LYS A N 1
ATOM 1331 C CA . LYS A 1 177 ? -8.645 12.485 13.846 1.00 50.81 177 LYS A CA 1
ATOM 1332 C C . LYS A 1 177 ? -7.872 11.231 14.244 1.00 50.81 177 LYS A C 1
ATOM 1334 O O . LYS A 1 177 ? -8.070 10.760 15.354 1.00 50.81 177 LYS A O 1
ATOM 1339 N N . ILE A 1 178 ? -6.988 10.737 13.374 1.00 53.78 178 ILE A N 1
ATOM 1340 C CA . ILE A 1 178 ? -6.121 9.584 13.661 1.00 53.78 178 ILE A CA 1
ATOM 1341 C C . ILE A 1 178 ? -5.189 9.903 14.834 1.00 53.78 178 ILE A C 1
ATOM 1343 O O . ILE A 1 178 ? -5.153 9.151 15.800 1.00 53.78 178 ILE A O 1
ATOM 1347 N N . ILE A 1 179 ? -4.506 11.053 14.797 1.00 67.81 179 ILE A N 1
ATOM 1348 C CA . ILE A 1 179 ? -3.623 11.497 15.887 1.00 67.81 179 ILE A CA 1
ATOM 1349 C C . ILE A 1 179 ? -4.404 11.590 17.198 1.00 67.81 179 ILE A C 1
ATOM 1351 O O . ILE A 1 179 ? -3.965 11.057 18.211 1.00 67.81 179 ILE A O 1
ATOM 1355 N N . ARG A 1 180 ? -5.587 12.214 17.171 1.00 65.12 180 ARG A N 1
ATOM 1356 C CA . ARG A 1 180 ? -6.447 12.319 18.352 1.00 65.12 180 ARG A CA 1
ATOM 1357 C C . ARG A 1 180 ? -6.879 10.948 18.876 1.00 65.12 180 ARG A C 1
ATOM 1359 O O . ARG A 1 180 ? -6.864 10.750 20.079 1.00 65.12 180 ARG A O 1
ATOM 1366 N N . ALA A 1 181 ? -7.252 10.014 18.002 1.00 55.34 181 ALA A N 1
ATOM 1367 C CA . ALA A 1 181 ? -7.657 8.669 18.407 1.00 55.34 181 ALA A CA 1
ATOM 1368 C C . ALA A 1 181 ? -6.513 7.924 19.112 1.00 55.34 181 ALA A C 1
ATOM 1370 O O . ALA A 1 181 ? -6.711 7.416 20.208 1.00 55.34 181 ALA A O 1
ATOM 1371 N N . PHE A 1 182 ? -5.301 7.938 18.548 1.00 65.62 182 PHE A N 1
ATOM 1372 C CA . PHE A 1 182 ? -4.137 7.331 19.202 1.00 65.62 182 PHE A CA 1
ATOM 1373 C C . PHE A 1 182 ? -3.751 8.040 20.502 1.00 65.62 182 PHE A C 1
ATOM 1375 O O . PHE A 1 182 ? -3.340 7.378 21.446 1.00 65.62 182 PHE A O 1
ATOM 1382 N N . GLN A 1 183 ? -3.909 9.363 20.584 1.00 71.38 183 GLN A N 1
ATOM 1383 C CA . GLN A 1 183 ? -3.688 10.102 21.830 1.00 71.38 183 GLN A CA 1
ATOM 1384 C C . GLN A 1 183 ? -4.653 9.675 22.938 1.00 71.38 183 GLN A C 1
ATOM 1386 O O . GLN A 1 183 ? -4.210 9.570 24.070 1.00 71.38 183 GLN A O 1
ATOM 1391 N N . LEU A 1 184 ? -5.919 9.400 22.609 1.00 66.06 184 LEU A N 1
ATOM 1392 C CA . LEU A 1 184 ? -6.919 8.910 23.566 1.00 66.06 184 LEU A CA 1
ATOM 1393 C C . LEU A 1 184 ? -6.623 7.481 24.045 1.00 66.06 184 LEU A C 1
ATOM 1395 O O . LEU A 1 184 ? -6.851 7.165 25.205 1.00 66.06 184 LEU A O 1
ATOM 1399 N N . ILE A 1 185 ? -6.096 6.626 23.161 1.00 67.94 185 ILE A N 1
ATOM 1400 C CA . ILE A 1 185 ? -5.636 5.281 23.541 1.00 67.94 185 ILE A CA 1
ATOM 1401 C C . ILE A 1 185 ? -4.424 5.397 24.475 1.00 67.94 185 ILE A C 1
ATOM 1403 O O . ILE A 1 185 ? -4.386 4.785 25.531 1.00 67.94 185 ILE A O 1
ATOM 1407 N N . LEU A 1 186 ? -3.437 6.222 24.113 1.00 71.12 186 LEU A N 1
ATOM 1408 C CA . LEU A 1 186 ? -2.221 6.410 24.911 1.00 71.12 186 LEU A CA 1
ATOM 1409 C C . LEU A 1 186 ? -2.462 7.149 26.234 1.00 71.12 186 LEU A C 1
ATOM 1411 O O . LEU A 1 186 ? -1.627 7.047 27.128 1.00 71.12 186 LEU A O 1
ATOM 1415 N N . SER A 1 187 ? -3.547 7.920 26.350 1.00 77.62 187 SER A N 1
ATOM 1416 C CA . SER A 1 187 ? -3.947 8.578 27.597 1.00 77.62 187 SER A CA 1
ATOM 1417 C C . SER A 1 187 ? -4.790 7.688 28.511 1.00 77.62 187 SER A C 1
ATOM 1419 O O . SER A 1 187 ? -5.290 8.192 29.514 1.00 77.62 187 SER A O 1
ATOM 1421 N N . GLU A 1 188 ? -4.937 6.397 28.178 1.00 72.56 188 GLU A N 1
ATOM 1422 C CA . GLU A 1 188 ? -5.702 5.396 28.942 1.00 72.56 188 GLU A CA 1
ATOM 1423 C C . GLU A 1 188 ? -7.211 5.730 29.039 1.00 72.56 188 GLU A C 1
ATOM 1425 O O . GLU A 1 188 ? -7.978 5.067 29.734 1.00 72.56 188 GLU A O 1
ATOM 1430 N N . GLU A 1 189 ? -7.691 6.738 28.295 1.00 60.94 189 GLU A N 1
ATOM 1431 C CA . GLU A 1 189 ? -9.099 7.171 28.295 1.00 60.94 189 GLU A CA 1
ATOM 1432 C C . GLU A 1 189 ? -10.041 6.134 27.661 1.00 60.94 189 GLU A C 1
ATOM 1434 O O . GLU A 1 189 ? -11.259 6.220 27.825 1.00 60.94 189 GLU A O 1
ATOM 1439 N N . LEU A 1 190 ? -9.483 5.167 26.929 1.00 56.97 190 LEU A N 1
ATOM 1440 C CA . LEU A 1 190 ? -10.208 4.116 26.216 1.00 56.97 190 LEU A CA 1
ATOM 1441 C C . LEU A 1 190 ? -9.962 2.711 26.793 1.00 56.97 190 LEU A C 1
ATOM 1443 O O . LEU A 1 190 ? -10.494 1.749 26.249 1.00 56.97 190 LEU A O 1
ATOM 1447 N N . ASP A 1 191 ? -9.234 2.583 27.906 1.00 62.69 191 ASP A N 1
ATOM 1448 C CA . ASP A 1 191 ? -8.880 1.287 28.518 1.00 62.69 191 ASP A CA 1
ATOM 1449 C C . ASP A 1 191 ? -10.084 0.539 29.110 1.00 62.69 191 ASP A C 1
ATOM 1451 O O . ASP A 1 191 ? -10.022 -0.660 29.372 1.00 62.69 191 ASP A O 1
ATOM 1455 N N . GLY A 1 192 ? -11.205 1.238 29.310 1.00 60.28 192 GLY A N 1
ATOM 1456 C CA . GLY A 1 192 ? -12.476 0.624 29.695 1.00 60.28 192 GLY A CA 1
ATOM 1457 C C . GLY A 1 192 ? -13.183 -0.121 28.557 1.00 60.28 192 GLY A C 1
ATOM 1458 O O . GLY A 1 192 ? -14.211 -0.743 28.811 1.00 60.28 192 GLY A O 1
ATOM 1459 N N . LEU A 1 193 ? -12.679 -0.042 27.319 1.00 48.25 193 LEU A N 1
ATOM 1460 C CA . LEU A 1 193 ? -13.275 -0.694 26.153 1.00 48.25 193 LEU A CA 1
ATOM 1461 C C . LEU A 1 193 ? -12.616 -2.058 25.879 1.00 48.25 193 LEU A C 1
ATOM 1463 O O . LEU A 1 193 ? -11.394 -2.182 25.968 1.00 48.25 193 LEU A O 1
ATOM 1467 N N . PRO A 1 194 ? -13.391 -3.088 25.493 1.00 48.97 194 PRO A N 1
ATOM 1468 C CA . PRO A 1 194 ? -12.839 -4.397 25.164 1.00 48.97 194 PRO A CA 1
ATOM 1469 C C . PRO A 1 194 ? -11.982 -4.353 23.886 1.00 48.97 194 PRO A C 1
ATOM 1471 O O . PRO A 1 194 ? -12.355 -3.751 22.880 1.00 48.97 194 PRO A O 1
ATOM 1474 N N . GLU A 1 195 ? -10.857 -5.079 23.884 1.00 48.81 195 GLU A N 1
ATOM 1475 C CA . GLU A 1 195 ? -9.888 -5.126 22.768 1.00 48.81 195 GLU A CA 1
ATOM 1476 C C . GLU A 1 195 ? -10.471 -5.656 21.433 1.00 48.81 195 GLU A C 1
ATOM 1478 O O . GLU A 1 195 ? -9.880 -5.463 20.371 1.00 48.81 195 GLU A O 1
ATOM 1483 N N . HIS A 1 196 ? -11.640 -6.309 21.455 1.00 46.91 196 HIS A N 1
ATOM 1484 C CA . HIS A 1 196 ? -12.239 -7.033 20.321 1.00 46.91 196 HIS A CA 1
ATOM 1485 C C . HIS A 1 196 ? -13.207 -6.199 19.452 1.00 46.91 196 HIS A C 1
ATOM 1487 O O . HIS A 1 196 ? -14.049 -6.756 18.751 1.00 46.91 196 HIS A O 1
ATOM 1493 N N . GLY A 1 197 ? -13.097 -4.869 19.435 1.00 49.47 197 GLY A N 1
ATOM 1494 C CA . GLY A 1 197 ? -14.011 -3.967 18.709 1.00 49.47 197 GLY A CA 1
ATOM 1495 C C . GLY A 1 197 ? -13.999 -4.021 17.165 1.00 49.47 197 GLY A C 1
ATOM 1496 O O . GLY A 1 197 ? -14.508 -3.098 16.532 1.00 49.47 197 GLY A O 1
ATOM 1497 N N . PHE A 1 198 ? -13.433 -5.057 16.531 1.00 46.88 198 PHE A N 1
ATOM 1498 C CA . PHE A 1 198 ? -13.373 -5.206 15.069 1.00 46.88 198 PHE A CA 1
ATOM 1499 C C . PHE A 1 198 ? -13.702 -6.645 14.634 1.00 46.88 198 PHE A C 1
ATOM 1501 O O . PHE A 1 198 ? -12.931 -7.566 14.889 1.00 46.88 198 PHE A O 1
ATOM 1508 N N . TYR A 1 199 ? -14.818 -6.832 13.919 1.00 51.09 199 TYR A N 1
ATOM 1509 C CA . TYR A 1 199 ? -15.253 -8.128 13.379 1.00 51.09 199 TYR A CA 1
ATOM 1510 C C . TYR A 1 199 ? -15.341 -8.078 11.846 1.00 51.09 199 TYR A C 1
ATOM 1512 O O . TYR A 1 199 ? -16.093 -7.278 11.293 1.00 51.09 199 TYR A O 1
ATOM 1520 N N . LEU A 1 200 ? -14.599 -8.955 11.159 1.00 46.56 200 LEU A N 1
ATOM 1521 C CA . LEU A 1 200 ? -14.713 -9.194 9.715 1.00 46.56 200 LEU A CA 1
ATOM 1522 C C . LEU A 1 200 ? -15.101 -10.664 9.504 1.00 46.56 200 LEU A C 1
ATOM 1524 O O . LEU A 1 200 ? -14.282 -11.552 9.727 1.00 46.56 200 LEU A O 1
ATOM 1528 N N . VAL A 1 201 ? -16.356 -10.931 9.132 1.00 59.31 201 VAL A N 1
ATOM 1529 C CA . VAL A 1 201 ? -16.896 -12.296 8.992 1.00 59.31 201 VAL A CA 1
ATOM 1530 C C . VAL A 1 201 ? -17.818 -12.363 7.771 1.00 59.31 201 VAL A C 1
ATOM 1532 O O . VAL A 1 201 ? -18.597 -11.439 7.542 1.00 59.31 201 VAL A O 1
ATOM 1535 N N . GLU A 1 202 ? -17.743 -13.447 6.992 1.00 61.19 202 GLU A N 1
ATOM 1536 C CA . GLU A 1 202 ? -18.727 -13.749 5.943 1.00 61.19 202 GLU A CA 1
ATOM 1537 C C . GLU A 1 202 ? -20.025 -14.265 6.570 1.00 61.19 202 GLU A C 1
ATOM 1539 O O . GLU A 1 202 ? -20.005 -15.153 7.419 1.00 61.19 202 GLU A O 1
ATOM 1544 N N . VAL A 1 203 ? -21.160 -13.700 6.162 1.00 72.00 203 VAL A N 1
ATOM 1545 C CA . VAL A 1 203 ? -22.465 -13.911 6.803 1.00 72.00 203 VAL A CA 1
ATOM 1546 C C . VAL A 1 203 ? -23.533 -14.183 5.752 1.00 72.00 203 VAL A C 1
ATOM 1548 O O . VAL A 1 203 ? -23.500 -13.619 4.658 1.00 72.00 203 VAL A O 1
ATOM 1551 N N . GLU A 1 204 ? -24.503 -15.034 6.081 1.00 75.12 204 GLU A N 1
ATOM 1552 C CA . GLU A 1 204 ? -25.613 -15.346 5.171 1.00 75.12 204 G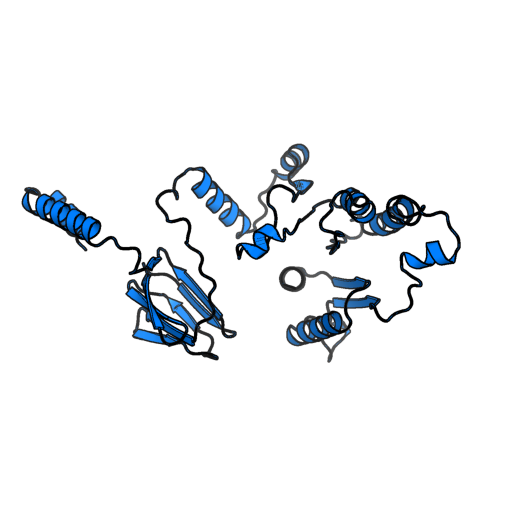LU A CA 1
ATOM 1553 C C . GLU A 1 204 ? -26.758 -14.344 5.288 1.00 75.12 204 GLU A C 1
ATOM 1555 O O . GLU A 1 204 ? -27.454 -14.070 4.315 1.00 75.12 204 GLU A O 1
ATOM 1560 N N . GLU A 1 205 ? -26.989 -13.829 6.492 1.00 81.12 205 GLU A N 1
ATOM 1561 C CA . GLU A 1 205 ? -28.084 -12.916 6.786 1.00 81.12 205 GLU A CA 1
ATOM 1562 C C . GLU A 1 205 ? -27.734 -12.077 8.015 1.00 81.12 205 GLU A C 1
ATOM 1564 O O . GLU A 1 205 ? -27.200 -12.591 9.000 1.00 81.12 205 GLU A O 1
ATOM 1569 N N . ILE A 1 206 ? -28.058 -10.785 7.973 1.00 84.44 206 ILE A N 1
ATOM 1570 C CA . ILE A 1 206 ? -27.959 -9.891 9.127 1.00 84.44 206 ILE A CA 1
ATOM 1571 C C . ILE A 1 206 ? -29.309 -9.236 9.385 1.00 84.44 206 ILE A C 1
ATOM 1573 O O . ILE A 1 206 ? -29.912 -8.680 8.476 1.00 84.44 206 ILE A O 1
ATOM 1577 N N . VAL A 1 207 ? -29.753 -9.225 10.639 1.00 85.19 207 VAL A N 1
ATOM 1578 C CA . VAL A 1 207 ? -30.911 -8.445 11.082 1.00 85.19 207 VAL A CA 1
ATOM 1579 C C . VAL A 1 207 ? -30.436 -7.340 12.011 1.00 85.19 207 VAL A C 1
ATOM 1581 O O . VAL A 1 207 ? -29.855 -7.616 13.061 1.00 85.19 207 VAL A O 1
ATOM 1584 N N . LEU A 1 208 ? -30.707 -6.094 11.632 1.00 85.00 208 LEU A N 1
ATOM 1585 C CA . LEU A 1 208 ? -30.250 -4.905 12.342 1.00 85.00 208 LEU A CA 1
ATOM 1586 C C . LEU A 1 208 ? -31.423 -3.988 12.709 1.00 85.00 208 LEU A C 1
ATOM 1588 O O . LEU A 1 208 ? -32.363 -3.822 11.933 1.00 85.00 208 LEU A O 1
ATOM 1592 N N . SER A 1 209 ? -31.368 -3.384 13.897 1.00 81.00 209 SER A N 1
ATOM 1593 C CA . SER A 1 209 ? -32.398 -2.456 14.379 1.00 81.00 209 SER A CA 1
ATOM 1594 C C . SER A 1 209 ? -32.067 -1.020 13.967 1.00 81.00 209 SER A C 1
ATOM 1596 O O . SER A 1 209 ? -30.983 -0.517 14.254 1.00 81.00 209 SER A O 1
ATOM 1598 N N . THR A 1 210 ? -33.002 -0.359 13.287 1.00 79.12 210 THR A N 1
ATOM 1599 C CA . THR A 1 210 ? -32.905 1.052 12.889 1.00 79.12 210 THR A CA 1
ATOM 1600 C C . THR A 1 210 ? -34.060 1.854 13.484 1.00 79.12 210 THR A C 1
ATOM 1602 O O . THR A 1 210 ? -35.097 1.295 13.838 1.00 79.12 210 THR A O 1
ATOM 1605 N N . ASN A 1 211 ? -33.905 3.174 13.489 1.00 69.50 211 ASN A N 1
ATOM 1606 C CA . ASN A 1 211 ? -34.868 4.195 13.924 1.00 69.50 211 ASN A CA 1
ATOM 1607 C C . ASN A 1 211 ? -36.298 4.095 13.374 1.00 69.50 211 ASN A C 1
ATOM 1609 O O . ASN A 1 211 ? -37.204 4.719 13.922 1.00 69.50 211 ASN A O 1
ATOM 1613 N N . SER A 1 212 ? -36.527 3.347 12.296 1.00 59.53 212 SER A N 1
ATOM 1614 C CA . SER A 1 212 ? -37.863 3.175 11.713 1.00 59.53 212 SER A CA 1
ATOM 1615 C C . SER A 1 212 ? -38.349 1.724 11.690 1.00 59.53 212 SER A C 1
ATOM 1617 O O . SER A 1 212 ? -39.562 1.505 11.699 1.00 59.53 212 SER A O 1
ATOM 1619 N N . CYS A 1 213 ? -37.446 0.732 11.682 1.00 71.19 213 CYS A N 1
ATOM 1620 C CA . CYS A 1 213 ? -37.788 -0.694 11.726 1.00 71.19 213 CYS A CA 1
ATOM 1621 C C . CYS A 1 213 ? -36.551 -1.598 11.921 1.00 71.19 213 CYS A C 1
ATOM 1623 O O . CYS A 1 213 ? -35.409 -1.138 11.894 1.00 71.19 213 CYS A O 1
ATOM 1625 N N . GLN A 1 214 ? -36.767 -2.912 12.043 1.00 82.00 214 GLN A N 1
ATOM 1626 C CA . GLN A 1 214 ? -35.708 -3.903 11.824 1.00 82.00 214 GLN A CA 1
ATOM 1627 C C . GLN A 1 214 ? -35.532 -4.152 10.325 1.00 82.00 214 GLN A C 1
ATOM 1629 O O . GLN A 1 214 ? -36.511 -4.321 9.600 1.00 82.00 214 GLN A O 1
ATOM 1634 N N . ILE A 1 215 ? -34.283 -4.186 9.870 1.00 82.56 215 ILE A N 1
ATOM 1635 C CA . ILE A 1 215 ? -33.924 -4.459 8.480 1.00 82.56 215 ILE A CA 1
ATOM 1636 C C . ILE A 1 215 ? -33.190 -5.797 8.434 1.00 82.56 215 ILE A C 1
ATOM 1638 O O . ILE A 1 215 ? -32.184 -5.973 9.121 1.00 82.56 215 ILE A O 1
ATOM 1642 N N . GLY A 1 216 ? -33.704 -6.727 7.629 1.00 82.69 216 GLY A N 1
ATOM 1643 C CA . GLY A 1 216 ? -33.013 -7.958 7.251 1.00 82.69 216 GLY A CA 1
ATOM 1644 C C . GLY A 1 216 ? -32.205 -7.730 5.978 1.00 82.69 216 GLY A C 1
ATOM 1645 O O . GLY A 1 216 ? -32.742 -7.256 4.978 1.00 82.69 216 GLY A O 1
ATOM 1646 N N . ILE A 1 217 ? -30.917 -8.039 6.020 1.00 83.25 217 ILE A N 1
ATOM 1647 C CA . ILE A 1 217 ? -29.959 -7.818 4.945 1.00 83.25 217 ILE A CA 1
ATOM 1648 C C . ILE A 1 217 ? -29.457 -9.185 4.482 1.00 83.25 217 ILE A C 1
ATOM 1650 O O . ILE A 1 217 ? -28.886 -9.945 5.261 1.00 83.25 217 ILE A O 1
ATOM 1654 N N . LEU A 1 218 ? -29.688 -9.474 3.204 1.00 81.56 218 LEU A N 1
ATOM 1655 C CA . LEU A 1 218 ? -29.292 -10.700 2.512 1.00 81.56 218 LEU A CA 1
ATOM 1656 C C . LEU A 1 218 ? -28.192 -10.395 1.478 1.00 81.56 218 LEU A C 1
ATOM 1658 O O . LEU A 1 218 ? -27.969 -9.225 1.150 1.00 81.56 218 LEU A O 1
ATOM 1662 N N . PRO A 1 219 ? -27.525 -11.413 0.909 1.00 75.94 219 PRO A N 1
ATOM 1663 C CA . PRO A 1 219 ? -26.556 -11.205 -0.154 1.00 75.94 219 PRO A CA 1
ATOM 1664 C C . PRO A 1 219 ? -27.181 -10.453 -1.335 1.00 75.94 219 PRO A C 1
ATOM 1666 O O . PRO A 1 219 ? -28.336 -10.687 -1.695 1.00 75.94 219 PRO A O 1
ATOM 1669 N N . ASN A 1 220 ? -26.410 -9.560 -1.957 1.00 76.38 220 ASN A N 1
ATOM 1670 C CA . ASN A 1 220 ? -26.853 -8.671 -3.043 1.00 76.38 220 ASN A CA 1
ATOM 1671 C C . ASN A 1 220 ? -27.953 -7.662 -2.661 1.00 76.38 220 ASN A C 1
ATOM 1673 O O . ASN A 1 220 ? -28.716 -7.210 -3.520 1.00 76.38 220 ASN A O 1
ATOM 1677 N N . HIS A 1 221 ? -28.037 -7.280 -1.386 1.00 75.44 221 HIS A N 1
ATOM 1678 C CA . HIS A 1 221 ? -28.924 -6.203 -0.962 1.00 75.44 221 HIS A CA 1
ATOM 1679 C C . HIS A 1 221 ? -28.583 -4.874 -1.660 1.00 75.44 221 HIS A C 1
ATOM 1681 O O . HIS A 1 221 ? -27.417 -4.551 -1.903 1.00 75.44 221 HIS A O 1
ATOM 1687 N N . VAL A 1 222 ? -29.611 -4.070 -1.942 1.00 69.06 222 VAL A N 1
ATOM 1688 C CA . VAL A 1 222 ? -29.444 -2.712 -2.481 1.00 69.06 222 VAL A CA 1
ATOM 1689 C C . VAL A 1 222 ? -28.576 -1.881 -1.522 1.00 69.06 222 VAL A C 1
ATOM 1691 O O . VAL A 1 222 ? -28.767 -1.995 -0.306 1.00 69.06 222 VAL A O 1
ATOM 1694 N N . PRO A 1 223 ? -27.652 -1.039 -2.027 1.00 80.25 223 PRO A N 1
ATOM 1695 C CA . PRO A 1 223 ? -26.842 -0.182 -1.174 1.00 80.25 223 PRO A CA 1
ATOM 1696 C C . PRO A 1 223 ? -27.694 0.768 -0.328 1.00 80.25 223 PRO A C 1
ATOM 1698 O O . PRO A 1 223 ? -28.536 1.495 -0.855 1.00 80.25 223 PRO A O 1
ATOM 1701 N N . ILE A 1 224 ? -27.462 0.774 0.984 1.00 80.75 224 ILE A N 1
ATOM 1702 C CA . ILE A 1 224 ? -28.201 1.583 1.961 1.00 80.75 224 ILE A CA 1
ATOM 1703 C C . ILE A 1 224 ? -27.218 2.145 2.987 1.00 80.75 224 ILE A C 1
ATOM 1705 O O . ILE A 1 224 ? -26.323 1.447 3.455 1.00 80.75 224 ILE A O 1
ATOM 1709 N N . ALA A 1 225 ? -27.403 3.405 3.371 1.00 81.94 225 ALA A N 1
ATOM 1710 C CA . ALA A 1 225 ? -26.748 4.002 4.530 1.00 81.94 225 ALA A CA 1
ATOM 1711 C C . ALA A 1 225 ? -27.826 4.427 5.530 1.00 81.94 225 ALA A C 1
ATOM 1713 O O . ALA A 1 225 ? -28.751 5.150 5.162 1.00 81.94 225 ALA A O 1
ATOM 1714 N N . THR A 1 226 ? -27.726 3.964 6.775 1.00 80.31 226 THR A N 1
ATOM 1715 C CA . THR A 1 226 ? -28.737 4.214 7.811 1.00 80.31 226 THR A CA 1
ATOM 1716 C C . THR A 1 226 ? -28.108 4.329 9.194 1.00 80.31 226 THR A C 1
ATOM 1718 O O . THR A 1 226 ? -26.986 3.878 9.428 1.00 80.31 226 THR A O 1
ATOM 1721 N N . THR A 1 227 ? -28.830 4.941 10.125 1.00 79.00 227 THR A N 1
ATOM 1722 C CA . THR A 1 227 ? -28.501 4.914 11.552 1.00 79.00 227 THR A CA 1
ATOM 1723 C C . THR A 1 227 ? -28.933 3.587 12.168 1.00 79.00 227 THR A C 1
ATOM 1725 O O . THR A 1 227 ? -29.971 3.032 11.800 1.00 79.00 227 THR A O 1
ATOM 1728 N N . VAL A 1 228 ? -28.133 3.103 13.109 1.00 83.44 228 VAL A N 1
ATOM 1729 C CA . VAL A 1 228 ? -28.376 1.911 13.922 1.00 83.44 228 VAL A CA 1
ATOM 1730 C C . VAL A 1 228 ? -28.861 2.378 15.285 1.00 83.44 228 VAL A C 1
ATOM 1732 O O . VAL A 1 228 ? -28.224 3.237 15.897 1.00 83.44 228 VAL A O 1
ATOM 1735 N N . ASP A 1 229 ? -29.966 1.815 15.752 1.00 81.94 229 ASP A N 1
ATOM 1736 C CA . ASP A 1 229 ? -30.483 2.081 17.092 1.00 81.94 229 ASP A CA 1
ATOM 1737 C C . ASP A 1 229 ? -29.865 1.129 18.116 1.00 81.94 229 ASP A C 1
ATOM 1739 O O . ASP A 1 229 ? -29.270 0.105 17.770 1.00 81.94 229 ASP A O 1
ATOM 1743 N N . ILE A 1 230 ? -30.030 1.465 19.395 1.00 81.00 230 ILE A N 1
ATOM 1744 C CA . ILE A 1 230 ? -29.706 0.545 20.483 1.00 81.00 230 ILE A CA 1
ATOM 1745 C C . ILE A 1 230 ? -30.608 -0.684 20.349 1.00 81.00 230 ILE A C 1
ATOM 1747 O O . ILE A 1 230 ? -31.834 -0.563 20.297 1.00 81.00 230 ILE A O 1
ATOM 1751 N N . GLY A 1 231 ? -30.015 -1.871 20.266 1.00 80.88 231 GLY A N 1
ATOM 1752 C CA . GLY A 1 231 ? -30.784 -3.089 20.049 1.00 80.88 231 GLY A CA 1
ATOM 1753 C C . GLY A 1 231 ? -29.935 -4.292 19.681 1.00 80.88 231 GLY A C 1
ATOM 1754 O O . GLY A 1 231 ? -28.711 -4.240 19.670 1.00 80.88 231 GLY A O 1
ATOM 1755 N N . ILE A 1 232 ? -30.607 -5.401 19.380 1.00 81.38 232 ILE A N 1
ATOM 1756 C CA . ILE A 1 232 ? -29.934 -6.668 19.100 1.00 81.38 232 ILE A CA 1
ATOM 1757 C C . ILE A 1 232 ? -29.645 -6.787 17.602 1.00 81.38 232 ILE A C 1
ATOM 1759 O O . ILE A 1 232 ? -30.563 -6.745 16.777 1.00 81.38 232 ILE A O 1
ATOM 1763 N N . LEU A 1 233 ? -28.373 -6.972 17.274 1.00 84.25 233 LEU A N 1
ATOM 1764 C CA . LEU A 1 233 ? -27.880 -7.460 15.998 1.00 84.25 233 LEU A CA 1
ATOM 1765 C C . LEU A 1 233 ? -27.980 -8.982 15.970 1.00 84.25 233 LEU A C 1
ATOM 1767 O O . LEU A 1 233 ? -27.460 -9.658 16.858 1.00 84.25 233 LEU A O 1
ATOM 1771 N N . ARG A 1 234 ? -28.626 -9.522 14.936 1.00 85.25 234 ARG A N 1
ATOM 1772 C CA . ARG A 1 234 ? -28.644 -10.966 14.680 1.00 85.25 234 ARG A CA 1
ATOM 1773 C C . ARG A 1 234 ? -27.830 -11.262 13.436 1.00 85.25 234 ARG A C 1
ATOM 1775 O O . ARG A 1 234 ? -28.093 -10.673 12.392 1.00 85.25 234 ARG A O 1
ATOM 1782 N N . ILE A 1 235 ? -26.878 -12.175 13.539 1.00 84.62 235 ILE A N 1
ATOM 1783 C CA . ILE A 1 235 ? -26.013 -12.585 12.435 1.00 84.62 235 ILE A CA 1
ATOM 1784 C C . ILE A 1 235 ? -26.218 -14.079 12.207 1.00 84.62 235 ILE A C 1
ATOM 1786 O O . ILE A 1 235 ? -26.065 -14.865 13.141 1.00 84.62 235 ILE A O 1
ATOM 1790 N N . ARG A 1 236 ? -26.565 -14.481 10.984 1.00 80.12 236 ARG A N 1
ATOM 1791 C CA . ARG A 1 236 ? -26.694 -15.889 10.608 1.00 80.12 236 ARG A CA 1
ATOM 1792 C C . ARG A 1 236 ? -25.387 -16.396 10.004 1.00 80.12 236 ARG A C 1
ATOM 1794 O O . ARG A 1 236 ? -24.943 -15.904 8.965 1.00 80.12 236 ARG A O 1
ATOM 1801 N N . LEU A 1 237 ? -24.791 -17.381 10.669 1.00 76.06 237 LEU A N 1
ATOM 1802 C CA . LEU A 1 237 ? -23.533 -18.036 10.313 1.00 76.06 237 LEU A CA 1
ATOM 1803 C C . LEU A 1 237 ? -23.761 -19.550 10.284 1.00 76.06 237 LEU A C 1
ATOM 1805 O O . LEU A 1 237 ? -24.049 -20.123 11.331 1.00 76.06 237 LEU A O 1
ATOM 1809 N N . ASN A 1 238 ? -23.610 -20.205 9.127 1.00 73.25 238 ASN A N 1
ATOM 1810 C CA . ASN A 1 238 ? -23.716 -21.668 8.993 1.00 73.25 238 ASN A CA 1
ATOM 1811 C C . ASN A 1 238 ? -24.980 -22.249 9.669 1.00 73.25 238 ASN A C 1
ATOM 1813 O O . ASN A 1 238 ? -24.882 -23.128 10.527 1.00 73.25 238 ASN A O 1
ATOM 1817 N N . ASP A 1 239 ? -26.158 -21.704 9.344 1.00 72.88 239 ASP A N 1
ATOM 1818 C CA . ASP A 1 239 ? -27.459 -22.042 9.959 1.00 72.88 239 ASP A CA 1
ATOM 1819 C C . ASP A 1 239 ? -27.600 -21.775 11.479 1.00 72.88 239 ASP A C 1
ATOM 1821 O O . ASP A 1 239 ? -28.608 -22.147 12.089 1.00 72.88 239 ASP A O 1
ATOM 1825 N N . GLN A 1 240 ? -26.649 -21.083 12.115 1.00 74.56 240 GLN A N 1
ATOM 1826 C CA . GLN A 1 240 ? -26.728 -20.663 13.519 1.00 74.56 240 GLN A CA 1
ATOM 1827 C C . GLN A 1 240 ? -26.862 -19.143 13.660 1.00 74.56 240 GLN A C 1
ATOM 1829 O O . GLN A 1 240 ? -26.246 -18.371 12.927 1.00 74.56 240 GLN A O 1
ATOM 1834 N N . TRP A 1 241 ? -27.670 -18.706 14.631 1.00 77.38 241 TRP A N 1
ATOM 1835 C CA . TRP A 1 241 ? -27.858 -17.290 14.947 1.00 77.38 241 TRP A CA 1
ATOM 1836 C C . TRP A 1 241 ? -26.916 -16.849 16.066 1.00 77.38 241 TRP A C 1
ATOM 1838 O O . TRP A 1 241 ? -27.032 -17.313 17.199 1.00 77.38 241 TRP A O 1
ATOM 1848 N N . LEU A 1 242 ? -26.030 -15.908 15.750 1.00 79.12 242 LEU A N 1
ATOM 1849 C CA . LEU A 1 242 ? -25.234 -15.158 16.711 1.00 79.12 242 LEU A CA 1
ATOM 1850 C C . LEU A 1 242 ? -25.955 -13.850 17.062 1.00 79.12 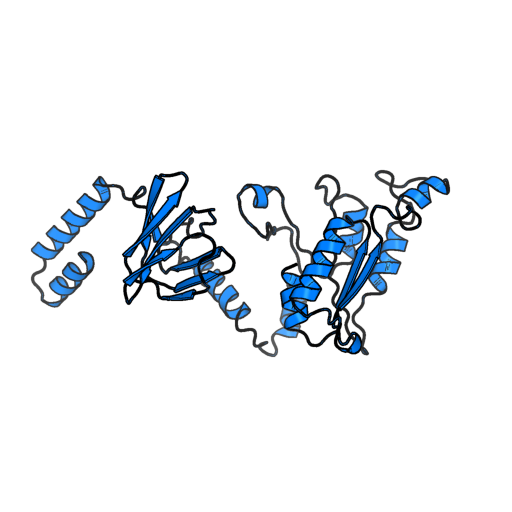242 LEU A C 1
ATOM 1852 O O . LEU A 1 242 ? -26.477 -13.165 16.180 1.00 79.12 242 LEU A O 1
ATOM 1856 N N . MET A 1 243 ? -25.982 -13.509 18.348 1.00 79.12 243 MET A N 1
ATOM 1857 C CA . MET A 1 243 ? -26.702 -12.350 18.875 1.00 79.12 243 MET A CA 1
ATOM 1858 C C . MET A 1 243 ? -25.719 -11.392 19.548 1.00 79.12 243 MET A C 1
ATOM 1860 O O . MET A 1 243 ? -24.970 -11.804 20.434 1.00 79.12 243 MET A O 1
ATOM 1864 N N . MET A 1 244 ? -25.756 -10.120 19.158 1.00 79.62 244 MET A N 1
ATOM 1865 C CA . MET A 1 244 ? -24.951 -9.059 19.768 1.00 79.62 244 MET A CA 1
ATOM 1866 C C . MET A 1 244 ? -25.836 -7.875 20.155 1.00 79.62 244 MET A C 1
ATOM 1868 O O . MET A 1 244 ? -26.697 -7.474 19.377 1.00 79.62 244 MET A O 1
ATOM 1872 N N . ALA A 1 245 ? -25.646 -7.305 21.338 1.00 79.12 245 ALA A N 1
ATOM 1873 C CA . ALA A 1 245 ? -26.265 -6.044 21.725 1.00 79.12 245 ALA A CA 1
ATOM 1874 C C . ALA A 1 245 ? -25.423 -4.884 21.182 1.00 79.12 245 ALA A C 1
ATOM 1876 O O . ALA A 1 245 ? -24.220 -4.859 21.390 1.00 79.12 245 ALA A O 1
ATOM 1877 N N . LEU A 1 246 ? -26.039 -3.940 20.472 1.00 82.38 246 LEU A N 1
ATOM 1878 C CA . LEU A 1 246 ? -25.384 -2.747 19.933 1.00 82.38 246 LEU A CA 1
ATOM 1879 C C . LEU A 1 246 ? -25.837 -1.504 20.705 1.00 82.38 246 LEU A C 1
ATOM 1881 O O . LEU A 1 246 ? -27.040 -1.317 20.887 1.00 82.38 246 LEU A O 1
ATOM 1885 N N . MET A 1 247 ? -24.915 -0.597 21.046 1.00 78.38 247 MET A N 1
ATOM 1886 C CA . MET A 1 247 ? -25.229 0.731 21.609 1.00 78.38 247 MET A CA 1
ATOM 1887 C C . MET A 1 247 ? -25.323 1.832 20.539 1.00 78.38 247 MET A C 1
ATOM 1889 O O . MET A 1 247 ? -24.739 2.915 20.652 1.00 78.38 247 MET A O 1
ATOM 1893 N N . GLY A 1 248 ? -26.106 1.564 19.491 1.00 73.69 248 GLY A N 1
ATOM 1894 C CA . GLY A 1 248 ? -26.395 2.513 18.415 1.00 73.69 248 GLY A CA 1
ATOM 1895 C C . GLY A 1 248 ? -25.179 2.901 17.561 1.00 73.69 248 GLY A C 1
ATOM 1896 O O . GLY A 1 248 ? -24.028 2.610 17.889 1.00 73.69 248 GLY A O 1
ATOM 1897 N N . GLY A 1 249 ? -25.426 3.545 16.419 1.00 83.94 249 GLY A N 1
ATOM 1898 C CA . GLY A 1 249 ? -24.362 3.909 15.483 1.00 83.94 249 GLY A CA 1
ATOM 1899 C C . GLY A 1 249 ? -24.819 4.129 14.044 1.00 83.94 249 GLY A C 1
ATOM 1900 O O . GLY A 1 249 ? -25.897 4.661 13.783 1.00 83.94 249 GLY A O 1
ATOM 1901 N N . PHE A 1 250 ? -23.982 3.718 13.094 1.00 80.94 250 PHE A N 1
ATOM 1902 C CA . PHE A 1 250 ? -24.210 3.840 11.657 1.00 80.94 250 PHE A CA 1
ATOM 1903 C C . PHE A 1 250 ? -23.921 2.524 10.938 1.00 80.94 250 PHE A C 1
ATOM 1905 O O . PHE A 1 250 ? -22.937 1.846 11.223 1.00 80.94 250 PHE A O 1
ATOM 1912 N N . ALA A 1 251 ? -24.764 2.198 9.964 1.00 82.00 251 ALA A N 1
ATOM 1913 C CA . ALA A 1 251 ? -24.610 1.049 9.090 1.00 82.00 251 ALA A CA 1
ATOM 1914 C C . ALA A 1 251 ? -24.499 1.513 7.639 1.00 82.00 251 ALA A C 1
ATOM 1916 O O . ALA A 1 251 ? -25.298 2.328 7.166 1.00 82.00 251 ALA A O 1
ATOM 1917 N N . ARG A 1 252 ? -23.527 0.956 6.916 1.00 82.88 252 ARG A N 1
ATOM 1918 C CA . ARG A 1 252 ? -23.399 1.095 5.465 1.00 82.88 252 ARG A CA 1
ATOM 1919 C C . ARG A 1 252 ? -23.430 -0.286 4.827 1.00 82.88 252 ARG A C 1
ATOM 1921 O O . ARG A 1 252 ? -22.552 -1.095 5.096 1.00 82.88 252 ARG A O 1
ATOM 1928 N N . ILE A 1 253 ? -24.407 -0.516 3.962 1.00 83.50 253 ILE A N 1
ATOM 1929 C CA . ILE A 1 253 ? -24.568 -1.726 3.156 1.00 83.50 253 ILE A CA 1
ATOM 1930 C C . ILE A 1 253 ? -24.244 -1.375 1.707 1.00 83.50 253 ILE A C 1
ATOM 1932 O O . ILE A 1 253 ? -24.767 -0.391 1.182 1.00 83.50 253 ILE A O 1
ATOM 1936 N N . GLY A 1 254 ? -23.402 -2.162 1.047 1.00 78.75 254 GLY A N 1
ATOM 1937 C CA . GLY A 1 254 ? -23.121 -2.009 -0.379 1.00 78.75 254 GLY A CA 1
ATOM 1938 C C . GLY A 1 254 ? -22.044 -2.974 -0.855 1.00 78.75 254 GLY A C 1
ATOM 1939 O O . GLY A 1 254 ? -21.213 -3.399 -0.067 1.00 78.75 254 GLY A O 1
ATOM 1940 N N . ASN A 1 255 ? -22.056 -3.321 -2.144 1.00 77.88 255 ASN A N 1
ATOM 1941 C CA . ASN A 1 255 ? -21.073 -4.231 -2.753 1.00 77.88 255 ASN A CA 1
ATOM 1942 C C . ASN A 1 255 ? -20.952 -5.589 -2.037 1.00 77.88 255 ASN A C 1
ATOM 1944 O O . ASN A 1 255 ? -19.865 -6.145 -1.947 1.00 77.88 255 ASN A O 1
ATOM 1948 N N . ASN A 1 256 ? -22.073 -6.116 -1.530 1.00 73.44 256 ASN A N 1
ATOM 1949 C CA . ASN A 1 256 ? -22.115 -7.344 -0.730 1.00 73.44 256 ASN A CA 1
ATOM 1950 C C . ASN A 1 256 ? -21.299 -7.281 0.582 1.00 73.44 256 ASN A C 1
ATOM 1952 O O . ASN A 1 256 ? -20.994 -8.312 1.169 1.00 73.44 256 ASN A O 1
ATOM 1956 N N . GLU A 1 257 ? -20.992 -6.072 1.058 1.00 77.12 257 GLU A N 1
ATOM 1957 C CA . GLU A 1 257 ? -20.335 -5.800 2.334 1.00 77.12 257 GLU A CA 1
ATOM 1958 C C . GLU A 1 257 ? -21.247 -4.957 3.235 1.00 77.12 257 GLU A C 1
ATOM 1960 O O . GLU A 1 257 ? -22.020 -4.106 2.775 1.00 77.12 257 GLU A O 1
ATOM 1965 N N . ILE A 1 258 ? -21.142 -5.178 4.546 1.00 78.62 258 ILE A N 1
ATOM 1966 C CA . ILE A 1 258 ? -21.825 -4.383 5.569 1.00 78.62 258 ILE A CA 1
ATOM 1967 C C . ILE A 1 258 ? -20.766 -3.850 6.529 1.00 78.62 258 ILE A C 1
ATOM 1969 O O . ILE A 1 258 ? -20.024 -4.610 7.142 1.00 78.62 258 ILE A O 1
ATOM 1973 N N . THR A 1 259 ? -20.700 -2.529 6.670 1.00 79.94 259 THR A N 1
ATOM 1974 C CA . THR A 1 259 ? -19.850 -1.849 7.648 1.00 79.94 259 THR A CA 1
ATOM 1975 C C . THR A 1 259 ? -20.730 -1.292 8.759 1.00 79.94 259 THR A C 1
ATOM 1977 O O . THR A 1 259 ? -21.563 -0.420 8.500 1.00 79.94 259 THR A O 1
ATOM 1980 N N . LEU A 1 260 ? -20.536 -1.774 9.987 1.00 77.62 260 LEU A N 1
ATOM 1981 C CA . LEU A 1 260 ? -21.188 -1.247 11.184 1.00 77.62 260 LEU A CA 1
ATOM 1982 C C . LEU A 1 260 ? -20.173 -0.451 11.994 1.00 77.62 260 LEU A C 1
ATOM 1984 O O . LEU A 1 260 ? -19.129 -0.970 12.372 1.00 77.62 260 LEU A O 1
ATOM 1988 N N . LEU A 1 261 ? -20.490 0.812 12.247 1.00 77.62 261 LEU A N 1
ATOM 1989 C CA . LEU A 1 261 ? -19.749 1.665 13.161 1.00 77.62 261 LEU A CA 1
ATOM 1990 C C . LEU A 1 261 ? -20.665 1.969 14.338 1.00 77.62 261 LEU A C 1
ATOM 1992 O O . LEU A 1 261 ? -21.574 2.790 14.217 1.00 77.62 261 LEU A O 1
ATOM 1996 N N . VAL A 1 262 ? -20.448 1.273 15.445 1.00 77.56 262 VAL A N 1
ATOM 1997 C CA . VAL A 1 262 ? -21.280 1.343 16.650 1.00 77.56 262 VAL A CA 1
ATOM 1998 C C . VAL A 1 262 ? -20.464 1.864 17.820 1.00 77.56 262 VAL A C 1
ATOM 2000 O O . VAL A 1 262 ? -19.243 1.725 17.823 1.00 77.56 262 VAL A O 1
ATOM 2003 N N . ASN A 1 263 ? -21.131 2.504 18.780 1.00 73.44 263 ASN A N 1
ATOM 2004 C CA . ASN A 1 263 ? -20.443 3.009 19.971 1.00 73.44 263 ASN A CA 1
ATOM 2005 C C . ASN A 1 263 ? -19.932 1.865 20.845 1.00 73.44 263 ASN A C 1
ATOM 2007 O O . ASN A 1 263 ? -18.860 1.984 21.424 1.00 73.44 263 ASN A O 1
ATOM 2011 N N . ASP A 1 264 ? -20.709 0.785 20.920 1.00 74.88 264 ASP A N 1
ATOM 2012 C CA . ASP A 1 264 ? -20.345 -0.432 21.630 1.00 74.88 264 ASP A CA 1
ATOM 2013 C C . ASP A 1 264 ? -21.106 -1.634 21.060 1.00 74.88 264 ASP A C 1
ATOM 2015 O O . ASP A 1 264 ? -22.175 -1.468 20.446 1.00 74.88 264 ASP A O 1
ATOM 2019 N N . ALA A 1 265 ? -20.545 -2.827 21.248 1.00 74.00 265 ALA A N 1
ATOM 2020 C CA . ALA A 1 265 ? -21.130 -4.085 20.814 1.00 74.00 265 ALA A CA 1
ATOM 2021 C C . ALA A 1 265 ? -20.749 -5.238 21.755 1.00 74.00 265 ALA A C 1
ATOM 2023 O O . ALA A 1 265 ? -19.599 -5.671 21.779 1.00 74.00 265 ALA A O 1
ATOM 2024 N N . GLU A 1 266 ? -21.730 -5.795 22.460 1.00 75.06 266 GLU A N 1
ATOM 2025 C CA . GLU A 1 266 ? -21.533 -6.918 23.380 1.00 75.06 266 GLU A CA 1
ATOM 2026 C C . GLU A 1 266 ? -22.104 -8.215 22.807 1.00 75.06 266 GLU A C 1
ATOM 2028 O O . GLU A 1 266 ? -23.200 -8.240 22.244 1.00 75.06 266 GLU A O 1
ATOM 2033 N N . ASN A 1 267 ? -21.391 -9.326 22.965 1.00 71.31 267 ASN A N 1
ATOM 2034 C CA . ASN A 1 267 ? -21.888 -10.642 22.579 1.00 71.31 267 ASN A CA 1
ATOM 2035 C C . ASN A 1 267 ? -22.700 -11.248 23.732 1.00 71.31 267 ASN A C 1
ATOM 2037 O O . ASN A 1 267 ? -22.244 -11.279 24.873 1.00 71.31 267 ASN A O 1
ATOM 2041 N N . GLY A 1 268 ? -23.873 -11.818 23.438 1.00 59.91 268 GLY A N 1
ATOM 2042 C CA . GLY A 1 268 ? -24.681 -12.503 24.457 1.00 59.91 268 GLY A CA 1
ATOM 2043 C C . GLY A 1 268 ? -23.980 -13.698 25.123 1.00 59.91 268 GLY A C 1
ATOM 2044 O O . GLY A 1 268 ? -24.425 -14.157 26.171 1.00 59.91 268 GLY A O 1
ATOM 2045 N N . SER A 1 269 ? -22.891 -14.193 24.531 1.00 57.09 269 SER A N 1
ATOM 2046 C CA . SER A 1 269 ? -22.069 -15.297 25.047 1.00 57.09 269 SER A CA 1
ATOM 2047 C C . SER A 1 269 ? -21.070 -14.865 26.130 1.00 57.09 269 SER A C 1
ATOM 2049 O O . SER A 1 269 ? -20.612 -15.716 26.890 1.00 57.09 269 SER A O 1
ATOM 2051 N N . ASP A 1 270 ? -20.756 -13.568 26.209 1.00 52.31 270 ASP A N 1
ATOM 2052 C CA . ASP A 1 270 ? -19.741 -13.005 27.112 1.00 52.31 270 ASP A CA 1
ATOM 2053 C C . ASP A 1 270 ? -20.354 -12.436 28.406 1.00 52.31 270 ASP A C 1
ATOM 2055 O O . ASP A 1 270 ? -19.640 -12.058 29.335 1.00 52.31 270 ASP A O 1
ATOM 2059 N N . ILE A 1 271 ? -21.688 -12.421 28.510 1.00 52.38 271 ILE A N 1
ATOM 2060 C CA . ILE A 1 271 ? -22.398 -11.967 29.708 1.00 52.38 271 ILE A CA 1
ATOM 2061 C C . ILE A 1 271 ? -22.352 -13.080 30.758 1.00 52.38 271 ILE A C 1
ATOM 2063 O O . ILE A 1 271 ? -23.073 -14.075 30.666 1.00 52.38 271 ILE A O 1
ATOM 2067 N N . ASN A 1 272 ? -21.530 -12.903 31.794 1.00 54.59 272 ASN A N 1
ATOM 2068 C CA . ASN A 1 272 ? -21.528 -13.779 32.961 1.00 54.59 272 ASN A CA 1
ATOM 2069 C C . ASN A 1 272 ? -22.850 -13.604 33.745 1.00 54.59 272 ASN A C 1
ATOM 2071 O O . ASN A 1 272 ? -23.055 -12.566 34.384 1.00 54.59 272 ASN A O 1
ATOM 2075 N N . PRO A 1 273 ? -23.753 -14.606 33.763 1.00 56.44 273 PRO A N 1
ATOM 2076 C CA . PRO A 1 273 ? -25.074 -14.456 34.371 1.00 56.44 273 PRO A CA 1
ATOM 2077 C C . PRO A 1 273 ? -25.005 -14.241 35.888 1.00 56.44 273 PRO A C 1
ATOM 2079 O O . PRO A 1 273 ? -25.917 -13.654 36.463 1.00 56.44 273 PRO A O 1
ATOM 2082 N N . GLN A 1 274 ? -23.931 -14.683 36.551 1.00 56.34 274 GLN A N 1
ATOM 2083 C CA . GLN A 1 274 ? -23.749 -14.464 37.988 1.00 56.34 274 GLN A CA 1
ATOM 2084 C C . GLN A 1 274 ? -23.352 -13.016 38.298 1.00 56.34 274 GLN A C 1
ATOM 2086 O O . GLN A 1 274 ? -23.813 -12.451 39.286 1.00 56.34 274 GLN A O 1
ATOM 2091 N N . GLU A 1 275 ? -22.538 -12.407 37.441 1.00 57.41 275 GLU A N 1
ATOM 2092 C CA . GLU A 1 275 ? -22.036 -11.040 37.602 1.00 57.41 275 GLU A CA 1
ATOM 2093 C C . GLU A 1 275 ? -23.101 -9.995 37.243 1.00 57.41 275 GLU A C 1
ATOM 2095 O O . GLU A 1 275 ? -23.290 -9.016 37.971 1.00 57.41 275 GLU A O 1
ATOM 2100 N N . ALA A 1 276 ? -23.890 -10.260 36.197 1.00 52.91 276 ALA A N 1
ATOM 2101 C CA . ALA A 1 276 ? -25.060 -9.456 35.851 1.00 52.91 276 ALA A CA 1
ATOM 2102 C C . ALA A 1 276 ? -26.114 -9.473 36.976 1.00 52.91 276 ALA A C 1
ATOM 2104 O O . ALA A 1 276 ? -26.660 -8.430 37.337 1.00 52.91 276 ALA A O 1
ATOM 2105 N N . GLN A 1 277 ? -26.348 -10.638 37.597 1.00 58.03 277 GLN A N 1
ATOM 2106 C CA . GLN A 1 277 ? -27.291 -10.770 38.712 1.00 58.03 277 GLN A CA 1
ATOM 2107 C C . GLN A 1 277 ? -26.803 -10.046 39.976 1.00 58.03 277 GLN A C 1
ATOM 2109 O O . GLN A 1 277 ? -27.591 -9.385 40.650 1.00 58.03 277 GLN A O 1
ATOM 2114 N N . GLN A 1 278 ? -25.505 -10.124 40.282 1.00 62.03 278 GLN A N 1
ATOM 2115 C CA . GLN A 1 278 ? -24.906 -9.394 41.404 1.00 62.03 278 GLN A CA 1
ATOM 2116 C C . GLN A 1 278 ? -24.974 -7.879 41.196 1.00 62.03 278 GLN A C 1
ATOM 2118 O O . GLN A 1 278 ? -25.320 -7.142 42.119 1.00 62.03 278 GLN A O 1
ATOM 2123 N N . THR A 1 279 ? -24.703 -7.411 39.978 1.00 60.72 279 THR A N 1
ATOM 2124 C CA . THR A 1 279 ? -24.811 -5.991 39.619 1.00 60.72 279 THR A CA 1
ATOM 2125 C C . THR A 1 279 ? -26.252 -5.493 39.759 1.00 60.72 279 THR A C 1
ATOM 2127 O O . THR A 1 279 ? -26.474 -4.429 40.341 1.00 60.72 279 THR A O 1
ATOM 2130 N N . LEU A 1 280 ? -27.236 -6.295 39.332 1.00 66.12 280 LEU A N 1
ATOM 2131 C CA . LEU A 1 280 ? -28.660 -6.006 39.514 1.00 66.12 280 LEU A CA 1
ATOM 2132 C C . LEU A 1 280 ? -29.041 -5.924 41.002 1.00 66.12 280 LEU A C 1
ATOM 2134 O O . LEU A 1 280 ? -29.670 -4.955 41.420 1.00 66.12 280 LEU A O 1
ATOM 2138 N N . GLU A 1 281 ? -28.622 -6.889 41.827 1.00 66.19 281 GLU A N 1
ATOM 2139 C CA . GLU A 1 281 ? -28.914 -6.890 43.269 1.00 66.19 281 GLU A CA 1
ATOM 2140 C C . GLU A 1 281 ? -28.308 -5.675 43.990 1.00 66.19 281 GLU A C 1
ATOM 2142 O O . GLU A 1 281 ? -28.951 -5.072 44.857 1.00 66.19 281 GLU A O 1
ATOM 2147 N N . ILE A 1 282 ? -27.089 -5.277 43.616 1.00 66.56 282 ILE A N 1
ATOM 2148 C CA . ILE A 1 282 ? -26.420 -4.086 44.155 1.00 66.56 282 ILE A CA 1
ATOM 2149 C C . ILE A 1 282 ? -27.156 -2.814 43.716 1.00 66.56 282 ILE A C 1
ATOM 2151 O O . ILE A 1 282 ? -27.402 -1.929 44.543 1.00 66.56 282 ILE A O 1
ATOM 2155 N N . ALA A 1 283 ? -27.553 -2.722 42.445 1.00 60.66 283 ALA A N 1
ATOM 2156 C CA . ALA A 1 283 ? -28.307 -1.589 41.916 1.00 60.66 283 ALA A CA 1
ATOM 2157 C C . ALA A 1 283 ? -29.689 -1.460 42.586 1.00 60.66 283 ALA A C 1
ATOM 2159 O O . ALA A 1 283 ? -30.056 -0.377 43.052 1.00 60.66 283 ALA A O 1
ATOM 2160 N N . GLU A 1 284 ? -30.420 -2.565 42.754 1.00 69.12 284 GLU A N 1
ATOM 2161 C CA . GLU A 1 284 ? -31.702 -2.599 43.467 1.00 69.12 284 GLU A CA 1
ATOM 2162 C C . GLU A 1 284 ? -31.562 -2.215 44.948 1.00 69.12 284 GLU A C 1
ATOM 2164 O O . GLU A 1 284 ? -32.392 -1.477 45.495 1.00 69.12 284 GLU A O 1
ATOM 2169 N N . ALA A 1 285 ? -30.507 -2.688 45.618 1.00 67.31 285 ALA A N 1
ATOM 2170 C CA . ALA A 1 285 ? -30.220 -2.324 47.002 1.00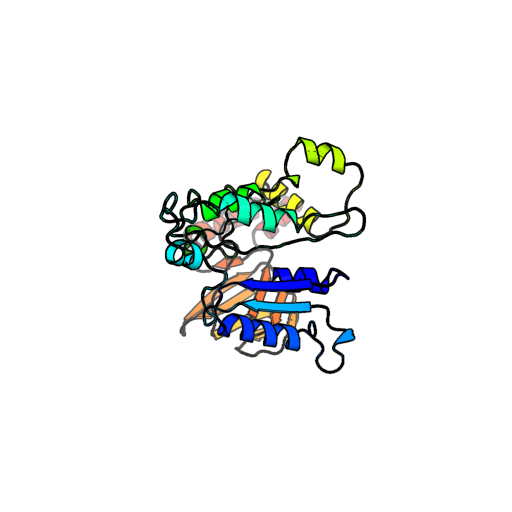 67.31 285 ALA A CA 1
ATOM 2171 C C . ALA A 1 285 ? -29.908 -0.824 47.144 1.00 67.31 285 ALA A C 1
ATOM 2173 O O . ALA A 1 285 ? -30.327 -0.196 48.123 1.00 67.31 285 ALA A O 1
ATOM 2174 N N . ASN A 1 286 ? -29.226 -0.237 46.159 1.00 65.00 286 ASN A N 1
ATOM 2175 C CA . ASN A 1 286 ? -28.906 1.187 46.125 1.00 65.00 286 ASN A CA 1
ATOM 2176 C C . ASN A 1 286 ? -30.143 2.057 45.857 1.00 65.00 286 ASN A C 1
ATOM 2178 O O . ASN A 1 286 ? -30.309 3.081 46.522 1.00 65.00 286 ASN A O 1
ATOM 2182 N N . VAL A 1 287 ? -31.071 1.624 44.994 1.00 62.25 287 VAL A N 1
ATOM 2183 C CA . VAL A 1 287 ? -32.377 2.294 44.831 1.00 62.25 287 VAL A CA 1
ATOM 2184 C C . VAL A 1 287 ? -33.180 2.261 46.131 1.00 62.25 287 VAL A C 1
ATOM 2186 O O . VAL A 1 287 ? -33.764 3.275 46.521 1.00 62.25 287 VAL A O 1
ATOM 2189 N N . LYS A 1 288 ? -33.194 1.125 46.843 1.00 64.81 288 LYS A N 1
ATOM 2190 C CA . LYS A 1 288 ? -33.929 0.995 48.115 1.00 64.81 288 LYS A CA 1
ATOM 2191 C C . LYS A 1 288 ? -33.361 1.871 49.237 1.00 64.81 288 LYS A C 1
ATOM 2193 O O . LYS A 1 288 ? -34.125 2.290 50.102 1.00 64.81 288 LYS A O 1
ATOM 2198 N N . LYS A 1 289 ? -32.056 2.164 49.225 1.00 64.88 289 LYS A N 1
ATOM 2199 C CA . LYS A 1 289 ? -31.380 3.033 50.210 1.00 64.88 289 LYS A CA 1
ATOM 2200 C C . LYS A 1 289 ? -31.379 4.522 49.837 1.00 64.88 289 LYS A C 1
ATOM 2202 O O . LYS A 1 289 ? -30.968 5.345 50.651 1.00 64.88 289 LYS A O 1
ATOM 2207 N N . ALA A 1 290 ? -31.815 4.889 48.632 1.00 60.25 290 ALA A N 1
ATOM 2208 C CA . ALA A 1 290 ? -31.809 6.273 48.172 1.00 60.25 290 ALA A CA 1
ATOM 2209 C C . ALA A 1 290 ? -32.973 7.080 48.783 1.00 60.25 290 ALA A C 1
ATOM 2211 O O . ALA A 1 290 ? -34.132 6.948 48.383 1.00 60.25 290 ALA A O 1
ATOM 2212 N N . GLU A 1 291 ? -32.663 7.972 49.726 1.00 57.31 291 GLU A N 1
ATOM 2213 C CA . GLU A 1 291 ? -33.656 8.822 50.405 1.00 57.31 291 GLU A CA 1
ATOM 2214 C C . GLU A 1 291 ? -33.875 10.178 49.692 1.00 57.31 291 GLU A C 1
ATOM 2216 O O . GLU A 1 291 ? -34.914 10.816 49.869 1.00 57.31 291 GLU A O 1
ATOM 2221 N N . GLY A 1 292 ? -32.953 10.602 48.811 1.00 63.25 292 GLY A N 1
ATOM 2222 C CA . GLY A 1 292 ? -33.010 11.882 48.085 1.00 63.25 292 GLY A CA 1
ATOM 2223 C C . GLY A 1 292 ? -33.477 11.799 46.620 1.00 63.25 292 GLY A C 1
ATOM 2224 O O . GLY A 1 292 ? -33.178 10.849 45.902 1.00 63.25 292 GLY A O 1
ATOM 2225 N N . ARG A 1 293 ? -34.153 12.851 46.120 1.00 56.78 293 ARG A N 1
ATOM 2226 C CA . ARG A 1 293 ? -34.691 12.931 44.736 1.00 56.78 293 ARG A CA 1
ATOM 2227 C C . ARG A 1 293 ? -33.611 12.834 43.645 1.00 56.78 293 ARG A C 1
ATOM 2229 O O . ARG A 1 293 ? -33.877 12.306 42.575 1.00 56.78 293 ARG A O 1
ATOM 2236 N N . ARG A 1 294 ? -32.398 13.322 43.924 1.00 54.50 294 ARG A N 1
ATOM 2237 C CA . ARG A 1 294 ? -31.242 13.247 43.012 1.00 54.50 294 ARG A CA 1
ATOM 2238 C C . ARG A 1 294 ? -30.626 11.843 42.993 1.00 54.50 294 ARG A C 1
ATOM 2240 O O . ARG A 1 294 ? -30.435 11.288 41.922 1.00 54.50 294 ARG A O 1
ATOM 2247 N N . GLN A 1 295 ? -30.463 11.242 44.172 1.00 56.94 295 GLN A N 1
ATOM 2248 C CA . GLN A 1 295 ? -29.960 9.873 44.334 1.00 56.94 295 GLN A CA 1
ATOM 2249 C C . GLN A 1 295 ? -30.909 8.831 43.734 1.00 56.94 295 GLN A C 1
ATOM 2251 O O . GLN A 1 295 ? -30.452 7.880 43.118 1.00 56.94 295 GLN A O 1
ATOM 2256 N N . LYS A 1 296 ? -32.231 9.029 43.838 1.00 57.22 296 LYS A N 1
ATOM 2257 C CA . LYS A 1 296 ? -33.216 8.167 43.163 1.00 57.22 296 LYS A CA 1
ATOM 2258 C C . LYS A 1 296 ? -33.118 8.235 41.639 1.00 57.22 296 LYS A C 1
ATOM 2260 O O . LYS A 1 296 ? -33.292 7.218 40.984 1.00 57.22 296 LYS A O 1
ATOM 2265 N N . ASN A 1 297 ? -32.841 9.412 41.077 1.00 54.91 297 ASN A N 1
ATOM 2266 C CA . ASN A 1 297 ? -32.690 9.562 39.630 1.00 54.91 297 ASN A CA 1
ATOM 2267 C C . ASN A 1 297 ? -31.389 8.923 39.125 1.00 54.91 297 ASN A C 1
ATOM 2269 O O . ASN A 1 297 ? -31.418 8.244 38.109 1.00 54.91 297 ASN A O 1
ATOM 2273 N N . GLU A 1 298 ? -30.280 9.098 39.845 1.00 54.72 298 GLU A N 1
ATOM 2274 C CA . GLU A 1 298 ? -28.997 8.452 39.523 1.00 54.72 298 GLU A CA 1
ATOM 2275 C C . GLU A 1 298 ? -29.081 6.926 39.667 1.00 54.72 298 GLU A C 1
ATOM 2277 O O . GLU A 1 298 ? -28.616 6.199 38.796 1.00 54.72 298 GLU A O 1
ATOM 2282 N N . ALA A 1 299 ? -29.752 6.433 40.711 1.00 54.78 299 ALA A N 1
ATOM 2283 C CA . ALA A 1 299 ? -29.934 5.001 40.924 1.00 54.78 299 ALA A CA 1
ATOM 2284 C C . ALA A 1 299 ? -30.881 4.358 39.891 1.00 54.78 299 ALA A C 1
ATOM 2286 O O . ALA A 1 299 ? -30.652 3.225 39.486 1.00 54.78 299 ALA A O 1
ATOM 2287 N N . ASN A 1 300 ? -31.906 5.079 39.419 1.00 56.44 300 ASN A N 1
ATOM 2288 C CA . ASN A 1 300 ? -32.769 4.606 38.331 1.00 56.44 300 ASN A CA 1
ATOM 2289 C C . ASN A 1 300 ? -32.069 4.623 36.963 1.00 56.44 300 ASN A C 1
ATOM 2291 O O . ASN A 1 300 ? -32.401 3.802 36.118 1.00 56.44 300 ASN A O 1
ATOM 2295 N N . LEU A 1 301 ? -31.122 5.542 36.737 1.00 54.06 301 LEU A N 1
ATOM 2296 C CA . LEU A 1 301 ? -30.333 5.593 35.501 1.00 54.06 301 LEU A CA 1
ATOM 2297 C C . LEU A 1 301 ? -29.353 4.415 35.401 1.00 54.06 301 LEU A C 1
ATOM 2299 O O . LEU A 1 301 ? -29.076 3.956 34.308 1.00 54.06 301 LEU A O 1
ATOM 2303 N N . ALA A 1 302 ? -28.861 3.911 36.535 1.00 49.00 302 ALA A N 1
ATOM 2304 C CA . ALA A 1 302 ? -27.992 2.733 36.590 1.00 49.00 302 ALA A CA 1
ATOM 2305 C C . ALA A 1 302 ? -28.736 1.393 36.389 1.00 49.00 302 ALA A C 1
ATOM 2307 O O . ALA A 1 302 ? -28.105 0.341 36.390 1.00 49.00 302 ALA A O 1
ATOM 2308 N N . LEU A 1 303 ? -30.069 1.424 36.280 1.00 50.69 303 LEU A N 1
ATOM 2309 C CA . LEU A 1 303 ? -30.947 0.252 36.170 1.00 50.69 303 LEU A CA 1
ATOM 2310 C C . LEU A 1 303 ? -31.573 0.079 34.777 1.00 50.69 303 LEU A C 1
ATOM 2312 O O . LEU A 1 303 ? -32.194 -0.954 34.535 1.00 50.69 303 LEU A O 1
ATOM 2316 N N . GLY A 1 304 ? -31.478 1.093 33.912 1.00 39.66 304 GLY A N 1
ATOM 2317 C CA . GLY A 1 304 ? -32.018 1.088 32.549 1.00 39.66 304 GLY A CA 1
ATOM 2318 C C . GLY A 1 304 ? -30.909 1.101 31.517 1.00 39.66 304 GLY A C 1
ATOM 2319 O O . GLY A 1 304 ? -31.154 0.527 30.436 1.00 39.66 304 GLY A O 1
#

pLDDT: mean 72.94, std 14.3, range [32.09, 90.06]

Radius of gyration: 27.54 Å; chains: 1; bounding box: 69×48×76 Å

Foldseek 3Di:
DVVCLVPLVPDPAAEEAEAAAEAPVVVVVVVVVCVVSVCQPPVDNVSRRYHYHYHYNPHPCPVHQVVQVVVVADADPPRGHPCLLVVLCVVLVVQQADPVGHHDDDDDDDDPPPDCPPPNNVSNVVSDQWAWDADPVCVVVVDPVNTDPPPTDHNCPDPVNVVVPPPDDDPDVVVVVVVVVVVCVVVCVCVPADPPPDDDDDFQWKWFAAPVGIDIDGFPDDWDKGKGDFAWIWTHDPNDTWIKTFHIAIWTDDPRDIDTDTPDIGTPVPDDPVVVVVQQVVLVVQCVPDPDPVSVVVSVVSND

Organism: Solanum commersonii (NCBI:txid4109)

InterPro domains:
  IPR000194 ATPase, F1/V1/A1 complex, alpha/beta subunit, nucleotide-binding domain [PF00006] (61-154)
  IPR001469 ATP synthase, F1 complex, delta/epsilon subunit [MF_00530] (172-303)
  IPR001469 ATP synthase, F1 complex, delta/epsilon subunit [TIGR01216] (194-302)
  IPR001469 ATP synthase, F1 complex, delta/epsilon subunit [cd12152] (193-303)
  IPR020546 ATP synthase, F1 complex, delta/epsilon subunit, N-terminal [PF02823] (194-265)
  IPR027417 P-loop containing nucleoside triphosphate hydrolase [G3DSA:3.40.50.300] (1-65)
  IPR027417 P-loop containing nucleoside triphosphate hydrolase [SSF52540] (2-159)
  IPR036771 F0F1 ATP synthase delta/epsilon subunit, N-terminal [G3DSA:2.60.15.10] (193-271)
  IPR036771 F0F1 ATP synthase delta/epsilon subunit, N-terminal [SSF51344] (194-267)
  IPR050053 ATPase alpha/beta chains [PTHR15184] (64-162)

Sequence (304 aa):
MELINNIAKAHRGLSVFGEVGERTREGNDLYMEMKESVVINKENIAESKLALVYGQMNEPSGARFEVSALLGRIPFAVGYQPTLSTKMGSLQERIPSTKDGSITSIQAVYVPTNDLTDPASATTFAHLDATTILLRGLAVKGIYLAVDPLDSMSTILQPRIIEVFTGSPGKYGGLAKIIRAFQLILSEELDGLPEHGFYLVEVEEIVLSTNSCQIGILPNHVPIATTVDIGILRIRLNDQWLMMALMGGFARIGNNEITLLVNDAENGSDINPQEAQQTLEIAEANVKKAEGRRQKNEANLALG